Protein AF-0000000083308999 (afdb_homodimer)

Foldseek 3Di:
DVVVVVCVLQVDLVNLLCVLVVVLVVCLVCLLVDDLVVLVVQLLCLLPVLLVVLCCCVPPVVVVDCVPDDPLVSLVVCLSVQLSSLSSQLSSLVSNLSSVCSNPVPPCPDPLNVLSVLSNVLSCCSNPPLSVQLNVLSVQLVVDDDDVSVVVSVVSNVVSVVVNVVSSVSSSVSSVVVNVVCVVVVVVVD/DVVVVVCVCQVDLVNLLCVLVVVLVVCLVCLLVDDLVVLVVQLLCLLPVLLVVLCCCVPPVVVVDCVPDDPLVSLVVCLSVQLNSLSSQLSSLVSNLSSVCSNPVPPCPDPLNVLSVLSNVLSCCSNPPLSVQLNVLSVQLVVDDDDVSVVVSVVSNVVSVVVNVVSSVSSSVSSVVVNVVCVVVVVVVD

InterPro domains:
  IPR025423 TMEM205-like [PF13664] (47-141)
  IPR053009 Xanthocillin Biosynthesis-Associated Protein [PTHR23241] (43-178)

Structure (mmCIF, N/CA/C/O backbone):
data_AF-0000000083308999-model_v1
#
loop_
_entity.id
_entity.type
_entity.pdbx_description
1 polymer 'TMEM205-like domain-containing protein'
#
loop_
_atom_site.group_PDB
_atom_site.id
_atom_site.type_symbol
_atom_site.label_atom_id
_atom_site.label_alt_id
_atom_site.label_comp_id
_atom_site.label_asym_id
_atom_site.label_entity_id
_atom_site.label_seq_id
_atom_site.pdbx_PDB_ins_code
_atom_site.Cartn_x
_atom_site.Cartn_y
_atom_site.Cartn_z
_atom_site.occupancy
_atom_site.B_iso_or_equiv
_atom_site.auth_seq_id
_atom_site.auth_comp_id
_atom_site.auth_asym_id
_atom_site.auth_atom_id
_atom_site.pdbx_PDB_model_num
ATOM 1 N N . MET A 1 1 ? -11.938 3.797 29.844 1 25.94 1 MET A N 1
ATOM 2 C CA . MET A 1 1 ? -11.039 2.666 30.062 1 25.94 1 MET A CA 1
ATOM 3 C C . MET A 1 1 ? -10.523 2.113 28.734 1 25.94 1 MET A C 1
ATOM 5 O O . MET A 1 1 ? -9.398 1.616 28.672 1 25.94 1 MET A O 1
ATOM 9 N N . GLY A 1 2 ? -11.406 1.99 27.75 1 31.88 2 GLY A N 1
ATOM 10 C CA . GLY A 1 2 ? -11.086 1.495 26.422 1 31.88 2 GLY A CA 1
ATOM 11 C C . GLY A 1 2 ? -10.125 2.389 25.672 1 31.88 2 GLY A C 1
ATOM 12 O O . GLY A 1 2 ? -9.609 2.004 24.609 1 31.88 2 GLY A O 1
ATOM 13 N N . SER A 1 3 ? -10.078 3.658 26 1 39.03 3 SER A N 1
ATOM 14 C CA . SER A 1 3 ? -9.258 4.699 25.391 1 39.03 3 SER A CA 1
ATOM 15 C C . SER A 1 3 ? -7.777 4.48 25.656 1 39.03 3 SER A C 1
ATOM 17 O O . SER A 1 3 ? -6.934 4.754 24.812 1 39.03 3 SER A O 1
ATOM 19 N N . GLY A 1 4 ? -7.355 3.982 26.828 1 35.53 4 GLY A N 1
ATOM 20 C CA . GLY A 1 4 ? -5.988 3.811 27.297 1 35.53 4 GLY A CA 1
ATOM 21 C C . GLY A 1 4 ? -5.246 2.701 26.578 1 35.53 4 GLY A C 1
ATOM 22 O O . GLY A 1 4 ? -4.047 2.82 26.312 1 35.53 4 GLY A O 1
ATOM 23 N N . ILE A 1 5 ? -5.898 1.549 26.375 1 35.19 5 ILE A N 1
ATOM 24 C CA . ILE A 1 5 ? -5.191 0.416 25.797 1 35.19 5 ILE A CA 1
ATOM 25 C C . ILE A 1 5 ? -4.82 0.733 24.344 1 35.19 5 ILE A C 1
ATOM 27 O O . ILE A 1 5 ? -3.734 0.371 23.891 1 35.19 5 ILE A O 1
ATOM 31 N N .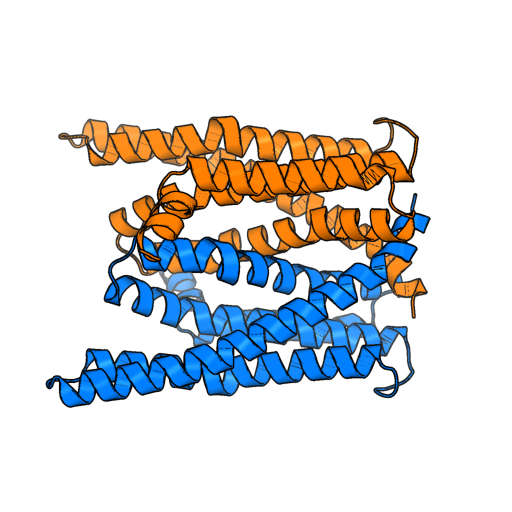 PHE A 1 6 ? -5.695 1.298 23.625 1 33.84 6 PHE A N 1
ATOM 32 C CA . PHE A 1 6 ? -5.379 1.674 22.25 1 33.84 6 PHE A CA 1
ATOM 33 C C . PHE A 1 6 ? -4.293 2.744 22.219 1 33.84 6 PHE A C 1
ATOM 35 O O . PHE A 1 6 ? -3.396 2.701 21.375 1 33.84 6 PHE A O 1
ATOM 42 N N . LYS A 1 7 ? -4.379 3.691 23.094 1 42.34 7 LYS A N 1
ATOM 43 C CA . LYS A 1 7 ? -3.297 4.664 23.219 1 42.34 7 LYS A CA 1
ATOM 44 C C . LYS A 1 7 ? -1.958 3.973 23.453 1 42.34 7 LYS A C 1
ATOM 46 O O . LYS A 1 7 ? -0.941 4.363 22.875 1 42.34 7 LYS A O 1
ATOM 51 N N . ALA A 1 8 ? -1.925 3.002 24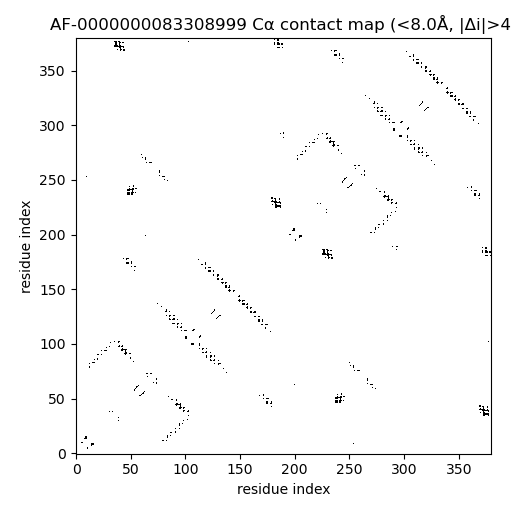.344 1 36.81 8 ALA A N 1
ATOM 52 C CA . ALA A 1 8 ? -0.724 2.248 24.703 1 36.81 8 ALA A CA 1
ATOM 53 C C . ALA A 1 8 ? -0.234 1.422 23.516 1 36.81 8 ALA A C 1
ATOM 55 O O . ALA A 1 8 ? 0.973 1.275 23.297 1 36.81 8 ALA A O 1
ATOM 56 N N . ILE A 1 9 ? -0.99 0.702 22.812 1 37.22 9 ILE A N 1
ATOM 57 C CA . ILE A 1 9 ? -0.62 -0.126 21.672 1 37.22 9 ILE A CA 1
ATOM 58 C C . ILE A 1 9 ? -0.161 0.763 20.516 1 37.22 9 ILE A C 1
ATOM 60 O O . ILE A 1 9 ? 0.792 0.429 19.812 1 37.22 9 ILE A O 1
ATOM 64 N N . PHE A 1 10 ? -0.833 1.835 20.219 1 41.22 10 PHE A N 1
ATOM 65 C CA . PHE A 1 10 ? -0.539 2.639 19.031 1 41.22 10 PHE A CA 1
ATOM 66 C C . PHE A 1 10 ? 0.345 3.826 19.391 1 41.22 10 PHE A C 1
ATOM 68 O O . PHE A 1 10 ? 0.794 4.562 18.516 1 41.22 10 PHE A O 1
ATOM 75 N N . ASP A 1 11 ? 0.281 4.332 20.5 1 44.31 11 ASP A N 1
ATOM 76 C CA . ASP A 1 11 ? 0.986 5.582 20.766 1 44.31 11 ASP A CA 1
ATOM 77 C C . ASP A 1 11 ? 2.49 5.422 20.562 1 44.31 11 ASP A C 1
ATOM 79 O O . ASP A 1 11 ? 3.162 6.355 20.125 1 44.31 11 ASP A O 1
ATOM 83 N N . ASP A 1 12 ? 3.377 4.422 21.25 1 46.16 12 ASP A N 1
ATOM 84 C CA . ASP A 1 12 ? 4.836 4.457 21.266 1 46.16 12 ASP A CA 1
ATOM 85 C C . ASP A 1 12 ? 5.41 3.52 20.203 1 46.16 12 ASP A C 1
ATOM 87 O O . ASP A 1 12 ? 4.875 2.434 19.969 1 46.16 12 ASP A O 1
ATOM 91 N N . GLY A 1 13 ? 6.141 4.078 19 1 51.97 13 GLY A N 1
ATOM 92 C CA . GLY A 1 13 ? 7.059 3.414 18.094 1 51.97 13 GLY A CA 1
ATOM 93 C C . GLY A 1 13 ? 7.375 1.988 18.5 1 51.97 13 GLY A C 1
ATOM 94 O O . GLY A 1 13 ? 7.523 1.111 17.641 1 51.97 13 GLY A O 1
ATOM 95 N N . TYR A 1 14 ? 7.246 1.788 19.75 1 47.56 14 TYR A N 1
ATOM 96 C CA . TYR A 1 14 ? 7.602 0.492 20.312 1 47.56 14 TYR A CA 1
ATOM 97 C C . TYR A 1 14 ? 6.453 -0.5 20.156 1 47.56 14 TYR A C 1
ATOM 99 O O . TYR A 1 14 ? 6.676 -1.682 19.891 1 47.56 14 TYR A O 1
ATOM 107 N N . THR A 1 15 ? 5.305 -0.02 20.234 1 53.94 15 THR A N 1
ATOM 108 C CA . THR A 1 15 ? 4.168 -0.928 20.156 1 53.94 15 THR A CA 1
ATOM 109 C C . THR A 1 15 ? 3.977 -1.432 18.734 1 53.94 15 THR A C 1
ATOM 111 O O . THR A 1 15 ? 3.662 -2.605 18.516 1 53.94 15 THR A O 1
ATOM 114 N N . ASP A 1 16 ? 4.215 -0.54 17.906 1 69.44 16 ASP A N 1
ATOM 115 C CA . ASP A 1 16 ? 4.109 -0.984 16.516 1 69.44 16 ASP A CA 1
ATOM 116 C C . ASP A 1 16 ? 5.176 -2.027 16.188 1 69.44 16 ASP A C 1
ATOM 118 O O . ASP A 1 16 ? 4.891 -3.025 15.531 1 69.44 16 ASP A O 1
ATOM 122 N N . LYS A 1 17 ? 6.289 -1.771 16.812 1 70.81 17 LYS A N 1
ATOM 123 C CA . LYS A 1 17 ? 7.375 -2.717 16.578 1 70.81 17 LYS A CA 1
ATOM 124 C C . LYS A 1 17 ? 7.062 -4.082 17.188 1 70.81 17 LYS A C 1
ATOM 126 O O . LYS A 1 17 ? 7.312 -5.117 16.562 1 70.81 17 LYS A O 1
ATOM 131 N N . ILE A 1 18 ? 6.492 -4.016 18.234 1 64 18 ILE A N 1
ATOM 132 C CA . ILE A 1 18 ? 6.172 -5.258 18.922 1 64 18 ILE A CA 1
ATOM 133 C C . ILE A 1 18 ? 5.078 -6.008 18.172 1 64 18 ILE A C 1
ATOM 135 O O . ILE A 1 18 ? 5.16 -7.223 17.984 1 64 18 ILE A O 1
ATOM 139 N N . LEU A 1 19 ? 4.16 -5.266 17.703 1 75 19 LEU A N 1
ATOM 140 C CA . LEU A 1 19 ? 3.043 -5.902 17.016 1 75 19 LEU A CA 1
ATOM 141 C C . LEU A 1 19 ? 3.498 -6.539 15.711 1 75 19 LEU A C 1
ATOM 143 O O . LEU A 1 19 ? 3.244 -7.719 15.469 1 75 19 LEU A O 1
ATOM 147 N N . VAL A 1 20 ? 4.199 -5.766 14.914 1 80 20 VAL A N 1
ATOM 148 C CA . VAL A 1 20 ? 4.66 -6.289 13.633 1 80 20 VAL A CA 1
ATOM 149 C C . VAL A 1 20 ? 5.68 -7.398 13.867 1 80 20 VAL A C 1
ATOM 151 O O . VAL A 1 20 ? 5.668 -8.414 13.172 1 80 20 VAL A O 1
ATOM 154 N N . GLY A 1 21 ? 6.52 -7.184 14.852 1 82.12 21 GLY A N 1
ATOM 155 C CA . GLY A 1 21 ? 7.477 -8.219 15.211 1 82.12 21 GLY A CA 1
ATOM 156 C C . GLY A 1 21 ? 6.82 -9.492 15.695 1 82.12 21 GLY A C 1
ATOM 157 O O . GLY A 1 21 ? 7.223 -10.594 15.312 1 82.12 21 GLY A O 1
ATOM 158 N N . SER A 1 22 ? 5.816 -9.312 16.5 1 82.69 22 SER A N 1
ATOM 159 C CA . SER A 1 22 ? 5.109 -10.477 17.031 1 82.69 22 SER A CA 1
ATOM 160 C C . SER A 1 22 ? 4.371 -11.227 15.93 1 82.69 22 SER A C 1
ATOM 162 O O . SER A 1 22 ? 4.426 -12.453 15.867 1 82.69 22 SER A O 1
ATOM 164 N N . ILE A 1 23 ? 3.744 -10.523 15.078 1 86.12 23 ILE A N 1
ATOM 165 C CA . ILE A 1 23 ? 3.027 -11.148 13.977 1 86.12 23 ILE A CA 1
ATOM 166 C C . ILE A 1 23 ? 4.012 -11.891 13.07 1 86.12 23 ILE A C 1
ATOM 168 O O . ILE A 1 23 ? 3.775 -13.039 12.688 1 86.12 23 ILE A O 1
ATOM 172 N N . THR A 1 24 ? 5.082 -11.227 12.828 1 91.94 24 THR A N 1
ATOM 173 C CA . THR A 1 24 ? 6.117 -11.836 12 1 91.94 24 THR A CA 1
ATOM 174 C C . THR A 1 24 ? 6.652 -13.102 12.656 1 91.94 24 THR A C 1
ATOM 176 O O . THR A 1 24 ? 6.816 -14.133 11.992 1 91.94 24 THR A O 1
ATOM 179 N N . GLY A 1 25 ? 6.898 -13.008 13.984 1 93.44 25 GLY A N 1
ATOM 180 C CA . GLY A 1 25 ? 7.379 -14.164 14.727 1 93.44 25 GLY A CA 1
ATOM 181 C C . GLY A 1 25 ? 6.414 -15.336 14.688 1 93.44 25 GLY A C 1
ATOM 182 O O . GLY A 1 25 ? 6.824 -16.484 14.492 1 93.44 25 GLY A O 1
ATOM 183 N N . VAL A 1 26 ? 5.152 -15.117 14.844 1 92.38 26 VAL A N 1
ATOM 184 C CA . VAL A 1 26 ? 4.137 -16.172 14.812 1 92.38 26 VAL A CA 1
ATOM 185 C C . VAL A 1 26 ? 4.086 -16.797 13.422 1 92.38 26 VAL A C 1
ATOM 187 O O . VAL A 1 26 ? 4.027 -18.016 13.289 1 92.38 26 VAL A O 1
ATOM 190 N N . ILE A 1 27 ? 4.121 -15.953 12.391 1 93.62 27 ILE A N 1
ATOM 191 C CA . ILE A 1 27 ? 4.078 -16.453 11.016 1 93.62 27 ILE A CA 1
ATOM 192 C C . ILE A 1 27 ? 5.281 -17.359 10.758 1 93.62 27 ILE A C 1
ATOM 194 O O . ILE A 1 27 ? 5.133 -18.469 10.242 1 93.62 27 ILE A O 1
ATOM 198 N N . LEU A 1 28 ? 6.422 -16.938 11.219 1 95.5 28 LEU A N 1
ATOM 199 C CA . LEU A 1 28 ? 7.637 -17.703 10.969 1 95.5 28 LEU A CA 1
ATOM 200 C C . LEU A 1 28 ? 7.637 -19 11.773 1 95.5 28 LEU A C 1
ATOM 202 O O . LEU A 1 28 ? 8.148 -20.016 11.312 1 95.5 28 LEU A O 1
ATOM 206 N N . ALA A 1 29 ? 7.031 -18.922 12.93 1 94.94 29 ALA A N 1
ATOM 207 C CA . ALA A 1 29 ? 6.969 -20.109 13.789 1 94.94 29 ALA A CA 1
ATOM 208 C C . ALA A 1 29 ? 6.031 -21.156 13.211 1 94.94 29 ALA A C 1
ATOM 210 O O . ALA A 1 29 ? 6.277 -22.359 13.352 1 94.94 29 ALA A O 1
ATOM 211 N N . VAL A 1 30 ? 4.965 -20.766 12.57 1 96.38 30 VAL A N 1
ATOM 212 C CA . VAL A 1 30 ? 3.943 -21.688 12.086 1 96.38 30 VAL A CA 1
ATOM 213 C C . VAL A 1 30 ? 4.277 -22.125 10.656 1 96.38 30 VAL A C 1
ATOM 215 O O . VAL A 1 30 ? 3.824 -23.188 10.203 1 96.38 30 VAL A O 1
ATOM 218 N N . LEU A 1 31 ? 5.066 -21.406 10 1 96.75 31 LEU A N 1
ATOM 219 C CA . LEU A 1 31 ? 5.344 -21.562 8.578 1 96.75 31 LEU A CA 1
ATOM 220 C C . LEU A 1 31 ? 5.82 -22.984 8.273 1 96.75 31 LEU A C 1
ATOM 222 O O . LEU A 1 31 ? 5.328 -23.609 7.344 1 96.75 31 LEU A O 1
ATOM 226 N N . PRO A 1 32 ? 6.75 -23.625 9.102 1 95.81 32 PRO A N 1
ATOM 227 C CA . PRO A 1 32 ? 7.238 -24.969 8.797 1 95.81 32 PRO A CA 1
ATOM 228 C C . PRO A 1 32 ? 6.164 -26.047 8.977 1 95.81 32 PRO A C 1
ATOM 230 O O . PRO A 1 32 ? 6.328 -27.172 8.508 1 95.81 32 PRO A O 1
ATOM 233 N N . LYS A 1 33 ? 5.055 -25.703 9.547 1 97.5 33 LYS A N 1
ATOM 234 C CA . LYS A 1 33 ? 4 -26.672 9.828 1 97.5 33 LYS A CA 1
ATOM 235 C C . LYS A 1 33 ? 2.895 -26.609 8.781 1 97.5 33 LYS A C 1
ATOM 237 O O . LYS A 1 33 ? 1.973 -27.422 8.781 1 97.5 33 LYS A O 1
ATOM 242 N N . LEU A 1 34 ? 3.033 -25.688 7.875 1 97.5 34 LEU A N 1
ATOM 243 C CA . LEU A 1 34 ? 2.002 -25.469 6.867 1 97.5 34 LEU A CA 1
ATOM 244 C C . LEU A 1 34 ? 2.236 -26.375 5.656 1 97.5 34 LEU A C 1
ATOM 246 O O . LEU A 1 34 ? 3.363 -26.812 5.418 1 97.5 34 LEU A O 1
ATOM 250 N N . SER A 1 35 ? 1.094 -26.672 4.98 1 97.31 35 SER A N 1
ATOM 251 C CA . SER A 1 35 ? 1.206 -27.375 3.705 1 97.31 35 SER A CA 1
ATOM 252 C C . SER A 1 35 ? 1.931 -26.516 2.666 1 97.31 35 SER A C 1
ATOM 254 O O . SER A 1 35 ? 1.967 -25.297 2.775 1 97.31 35 SER A O 1
ATOM 256 N N . PRO A 1 36 ? 2.471 -27.125 1.62 1 96.5 36 PRO A N 1
ATOM 257 C CA . PRO A 1 36 ? 3.207 -26.375 0.601 1 96.5 36 PRO A CA 1
ATOM 258 C C . PRO A 1 36 ? 2.363 -25.297 -0.055 1 96.5 36 PRO A C 1
ATOM 260 O O . PRO A 1 36 ? 2.83 -24.156 -0.22 1 96.5 36 PRO A O 1
ATOM 263 N N . PRO A 1 37 ? 1.079 -25.562 -0.352 1 96.19 37 PRO A N 1
ATOM 264 C CA . PRO A 1 37 ? 0.281 -24.469 -0.91 1 96.19 37 PRO A CA 1
ATOM 265 C C . PRO A 1 37 ? 0.114 -23.297 0.064 1 96.19 37 PRO A C 1
ATOM 267 O O . PRO A 1 37 ? 0.126 -22.141 -0.35 1 96.19 37 PRO A O 1
ATOM 270 N N . ALA A 1 38 ? -0.023 -23.641 1.304 1 97.75 38 ALA A N 1
ATOM 271 C CA . ALA A 1 38 ? -0.155 -22.578 2.307 1 97.75 38 ALA A CA 1
ATOM 272 C C . ALA A 1 38 ? 1.14 -21.781 2.438 1 97.75 38 ALA A C 1
ATOM 274 O O . ALA A 1 38 ? 1.109 -20.562 2.6 1 97.75 38 ALA A O 1
ATOM 275 N N . VAL A 1 39 ? 2.301 -22.438 2.418 1 98 39 VAL A N 1
ATOM 276 C CA . VAL A 1 39 ? 3.586 -21.75 2.434 1 98 39 VAL A CA 1
ATOM 277 C C . VAL A 1 39 ? 3.711 -20.844 1.203 1 98 39 VAL A C 1
ATOM 279 O O . VAL A 1 39 ? 4.199 -19.719 1.293 1 98 39 VAL A O 1
ATOM 282 N N . GLY A 1 40 ? 3.221 -21.422 0.073 1 96.75 40 GLY A N 1
ATOM 283 C CA . GLY A 1 40 ? 3.217 -20.625 -1.149 1 96.75 40 GLY A CA 1
ATOM 284 C C . GLY A 1 40 ? 2.381 -19.375 -1.045 1 96.75 40 GLY A C 1
ATOM 285 O O . GLY A 1 40 ? 2.762 -18.312 -1.569 1 96.75 40 GLY A O 1
ATOM 286 N N . ALA A 1 41 ? 1.258 -19.516 -0.369 1 97.25 41 ALA A N 1
ATOM 287 C CA . ALA A 1 41 ? 0.41 -18.344 -0.152 1 97.25 41 ALA A CA 1
ATOM 288 C C . ALA A 1 41 ? 1.114 -17.312 0.722 1 97.25 41 ALA A C 1
ATOM 290 O O . ALA A 1 41 ? 1.07 -16.109 0.435 1 97.25 41 ALA A O 1
ATOM 291 N N . VAL A 1 42 ? 1.748 -17.766 1.75 1 98.19 42 VAL A N 1
ATOM 292 C CA . VAL A 1 42 ? 2.451 -16.875 2.66 1 98.19 42 VAL A CA 1
ATOM 293 C C . VAL A 1 42 ? 3.588 -16.172 1.92 1 98.19 42 VAL A C 1
ATOM 295 O O . VAL A 1 42 ? 3.822 -14.977 2.119 1 98.19 42 VAL A O 1
ATOM 298 N N . TYR A 1 43 ? 4.312 -16.875 1.059 1 97.5 43 TYR A N 1
ATOM 299 C CA . TYR A 1 43 ? 5.336 -16.297 0.194 1 97.5 43 TYR A CA 1
ATOM 300 C C . TYR A 1 43 ? 4.754 -15.164 -0.649 1 97.5 43 TYR A C 1
ATOM 302 O O . TYR A 1 43 ? 5.324 -14.07 -0.711 1 97.5 43 TYR A O 1
ATOM 310 N N . ALA A 1 44 ? 3.607 -15.43 -1.239 1 97.44 44 ALA A N 1
ATOM 311 C CA . ALA A 1 44 ? 2.971 -14.445 -2.109 1 97.44 44 ALA A CA 1
ATOM 312 C C . ALA A 1 44 ? 2.572 -13.195 -1.323 1 97.44 44 ALA A C 1
ATOM 314 O O . ALA A 1 44 ? 2.748 -12.07 -1.8 1 97.44 44 ALA A O 1
ATOM 315 N N . PHE A 1 45 ? 2.07 -13.391 -0.133 1 98.38 45 PHE A N 1
ATOM 316 C CA . PHE A 1 45 ? 1.69 -12.258 0.699 1 98.38 45 PHE A CA 1
ATOM 317 C C . PHE A 1 45 ? 2.918 -11.453 1.114 1 98.38 45 PHE A C 1
ATOM 319 O O . PHE A 1 45 ? 2.861 -10.227 1.2 1 98.38 45 PHE A O 1
ATOM 326 N N . GLY A 1 46 ? 3.992 -12.148 1.428 1 98.44 46 GLY A N 1
ATOM 327 C CA . GLY A 1 46 ? 5.23 -11.492 1.819 1 98.44 46 GLY A CA 1
ATOM 328 C C . GLY A 1 46 ? 5.773 -10.562 0.751 1 98.44 46 GLY A C 1
ATOM 329 O O . GLY A 1 46 ? 6.453 -9.586 1.062 1 98.44 46 GLY A O 1
ATOM 330 N N . ILE A 1 47 ? 5.438 -10.82 -0.488 1 98.31 47 ILE A N 1
ATOM 331 C CA . ILE A 1 47 ? 5.883 -10.016 -1.618 1 98.31 47 ILE A CA 1
ATOM 332 C C . ILE A 1 47 ? 4.832 -8.953 -1.934 1 98.31 47 ILE A C 1
ATOM 334 O O . ILE A 1 47 ? 5.168 -7.781 -2.133 1 98.31 47 ILE A O 1
ATOM 338 N N . ALA A 1 48 ? 3.592 -9.297 -1.905 1 98.62 48 ALA A N 1
ATOM 339 C CA . ALA A 1 48 ? 2.498 -8.477 -2.416 1 98.62 48 ALA A CA 1
ATOM 340 C C . ALA A 1 48 ? 2.213 -7.297 -1.487 1 98.62 48 ALA A C 1
ATOM 342 O O . ALA A 1 48 ? 1.987 -6.176 -1.946 1 98.62 48 ALA A O 1
ATOM 343 N N . ILE A 1 49 ? 2.219 -7.523 -0.19 1 98.62 49 ILE A N 1
ATOM 344 C CA . ILE A 1 49 ? 1.834 -6.477 0.751 1 98.62 49 ILE A CA 1
ATOM 345 C C . ILE A 1 49 ? 2.869 -5.355 0.727 1 98.62 49 ILE A C 1
ATOM 347 O O . ILE A 1 49 ? 2.531 -4.195 0.487 1 98.62 49 ILE A O 1
ATOM 351 N N . PRO A 1 50 ? 4.176 -5.68 0.857 1 98.81 50 PRO A N 1
ATOM 352 C CA . PRO A 1 50 ? 5.141 -4.578 0.748 1 98.81 50 PRO A CA 1
ATOM 353 C C . PRO A 1 50 ? 5.113 -3.906 -0.623 1 98.81 50 PRO A C 1
ATOM 355 O O . PRO A 1 50 ? 5.293 -2.691 -0.722 1 98.81 50 PRO A O 1
ATOM 358 N N . LEU A 1 51 ? 4.934 -4.652 -1.646 1 98.81 51 LEU A N 1
ATOM 359 C CA . LEU A 1 51 ? 4.918 -4.098 -2.994 1 98.81 51 LEU A CA 1
ATOM 360 C C . LEU A 1 51 ? 3.824 -3.043 -3.137 1 98.81 51 LEU A C 1
ATOM 362 O O . LEU A 1 51 ? 4.078 -1.941 -3.629 1 98.81 51 LEU A O 1
ATOM 366 N N . GLY A 1 52 ? 2.611 -3.35 -2.748 1 98.75 52 GLY A N 1
ATOM 367 C CA . GLY A 1 52 ? 1.51 -2.404 -2.826 1 98.75 52 GLY A CA 1
ATOM 368 C C . GLY A 1 52 ? 1.7 -1.191 -1.934 1 98.75 52 GLY A C 1
ATOM 369 O O . GLY A 1 52 ? 1.365 -0.07 -2.322 1 98.75 52 GLY A O 1
ATOM 370 N N . MET A 1 53 ? 2.186 -1.505 -0.774 1 98.56 53 MET A N 1
ATOM 371 C CA . MET A 1 53 ? 2.506 -0.424 0.153 1 98.56 53 MET A CA 1
ATOM 372 C C . MET A 1 53 ? 3.539 0.521 -0.449 1 98.56 53 MET A C 1
ATOM 374 O O . MET A 1 53 ? 3.377 1.741 -0.398 1 98.56 53 MET A O 1
ATOM 378 N N . GLN A 1 54 ? 4.586 -0.026 -1.021 1 98.69 54 GLN A N 1
ATOM 379 C CA . GLN A 1 54 ? 5.637 0.774 -1.64 1 98.69 54 GLN A CA 1
ATOM 380 C C . GLN A 1 54 ? 5.094 1.596 -2.805 1 98.69 54 GLN A C 1
ATOM 382 O O . GLN A 1 54 ? 5.426 2.771 -2.953 1 98.69 54 GLN A O 1
ATOM 387 N N . ALA A 1 55 ? 4.266 0.985 -3.594 1 98.12 55 ALA A N 1
ATOM 388 C CA . ALA A 1 55 ? 3.676 1.69 -4.727 1 98.12 55 ALA A CA 1
ATOM 389 C C . ALA A 1 55 ? 2.836 2.875 -4.258 1 98.12 55 ALA A C 1
ATOM 391 O O . ALA A 1 55 ? 2.969 3.984 -4.785 1 98.12 55 ALA A O 1
ATOM 392 N N . TRP A 1 56 ? 2.084 2.662 -3.266 1 98.12 56 TRP A N 1
ATOM 393 C CA . TRP A 1 56 ? 1.201 3.705 -2.752 1 98.12 56 TRP A CA 1
ATOM 394 C C . TRP A 1 56 ? 2.004 4.836 -2.119 1 98.12 56 TRP A C 1
ATOM 396 O O . TRP A 1 56 ? 1.798 6.008 -2.441 1 98.12 56 TRP A O 1
ATOM 406 N N . VAL A 1 57 ? 2.906 4.527 -1.282 1 98.25 57 VAL A N 1
ATOM 407 C CA . VAL A 1 57 ? 3.623 5.527 -0.497 1 98.25 57 VAL A CA 1
ATOM 408 C C . VAL A 1 57 ? 4.562 6.32 -1.402 1 98.25 57 VAL A C 1
ATOM 410 O O . VAL A 1 57 ? 4.652 7.547 -1.291 1 98.25 57 VAL A O 1
ATOM 413 N N . SER A 1 58 ? 5.25 5.668 -2.314 1 97.44 58 SER A N 1
ATOM 414 C CA . SER A 1 58 ? 6.301 6.305 -3.098 1 97.44 58 SER A CA 1
ATOM 415 C C . SER A 1 58 ? 5.723 7.086 -4.27 1 97.44 58 SER A C 1
ATOM 417 O O . SER A 1 58 ? 6.262 8.125 -4.664 1 97.44 58 SER A O 1
ATOM 419 N N . PHE A 1 59 ? 4.598 6.598 -4.766 1 96.19 59 PHE A N 1
ATOM 420 C CA . PHE A 1 59 ? 4.18 7.195 -6.027 1 96.19 59 PHE A CA 1
ATOM 421 C C . PHE A 1 59 ? 2.869 7.957 -5.859 1 96.19 59 PHE A C 1
ATOM 423 O O . PHE A 1 59 ? 2.463 8.711 -6.75 1 96.19 59 PHE A O 1
ATOM 430 N N . VAL A 1 60 ? 2.184 7.816 -4.742 1 95.69 60 VAL A N 1
ATOM 431 C CA . VAL A 1 60 ? 0.882 8.461 -4.617 1 95.69 60 VAL A CA 1
ATOM 432 C C . VAL A 1 60 ? 0.826 9.273 -3.324 1 95.69 60 VAL A C 1
ATOM 434 O O . VAL A 1 60 ? 0.811 10.5 -3.354 1 95.69 60 VAL A O 1
ATOM 437 N N . ALA A 1 61 ? 0.921 8.594 -2.199 1 97.19 61 ALA A N 1
ATOM 438 C CA . ALA A 1 61 ? 0.712 9.258 -0.915 1 97.19 61 ALA A CA 1
ATOM 439 C C . ALA A 1 61 ? 1.823 10.258 -0.627 1 97.19 61 ALA A C 1
ATOM 441 O O . ALA A 1 61 ? 1.556 11.391 -0.214 1 97.19 61 ALA A O 1
ATOM 442 N N . GLY A 1 62 ? 3.064 9.836 -0.836 1 95.81 62 GLY A N 1
ATOM 443 C CA . GLY A 1 62 ? 4.191 10.719 -0.592 1 95.81 62 GLY A CA 1
ATOM 444 C C . GLY A 1 62 ? 4.113 12.016 -1.375 1 95.81 62 GLY A C 1
ATOM 445 O O . GLY A 1 62 ? 4.098 13.102 -0.789 1 95.81 62 GLY A O 1
ATOM 446 N N . PRO A 1 63 ? 4.051 11.945 -2.697 1 96.06 63 PRO A N 1
ATOM 447 C CA . PRO A 1 63 ? 3.955 13.148 -3.52 1 96.06 63 PRO A CA 1
ATOM 448 C C . PRO A 1 63 ? 2.713 13.984 -3.205 1 96.06 63 PRO A C 1
ATOM 450 O O . PRO A 1 63 ? 2.768 15.211 -3.232 1 96.06 63 PRO A O 1
ATOM 453 N N . THR A 1 64 ? 1.578 13.367 -2.887 1 95.69 64 THR A N 1
ATOM 454 C CA . THR A 1 64 ? 0.363 14.094 -2.545 1 95.69 64 THR A CA 1
ATOM 455 C C . THR A 1 64 ? 0.541 14.859 -1.236 1 95.69 64 THR A C 1
ATOM 457 O O . THR A 1 64 ? 0.196 16.047 -1.149 1 95.69 64 THR A O 1
ATOM 460 N N . MET A 1 65 ? 1.136 14.289 -0.266 1 96.94 65 MET A N 1
ATOM 461 C CA . MET A 1 65 ? 1.242 14.883 1.062 1 96.94 65 MET A CA 1
ATOM 462 C C . MET A 1 65 ? 2.277 16 1.073 1 96.94 65 MET A C 1
ATOM 464 O O . MET A 1 65 ? 2.078 17.031 1.721 1 96.94 65 MET A O 1
ATOM 468 N N . ILE A 1 66 ? 3.402 15.828 0.417 1 95.94 66 ILE A N 1
ATOM 469 C CA . ILE A 1 66 ? 4.426 16.859 0.436 1 95.94 66 ILE A CA 1
ATOM 470 C C . ILE A 1 66 ? 3.908 18.109 -0.274 1 95.94 66 ILE A C 1
ATOM 472 O O . ILE A 1 66 ? 4.316 19.234 0.047 1 95.94 66 ILE A O 1
ATOM 476 N N . ARG A 1 67 ? 2.955 17.969 -1.193 1 95.38 67 ARG A N 1
ATOM 477 C CA . ARG A 1 67 ? 2.408 19.094 -1.953 1 95.38 67 ARG A CA 1
ATOM 478 C C . ARG A 1 67 ? 1.322 19.812 -1.161 1 95.38 67 ARG A C 1
ATOM 480 O O . ARG A 1 67 ? 1.075 21 -1.377 1 95.38 67 ARG A O 1
ATOM 487 N N . HIS A 1 68 ? 0.696 19.125 -0.261 1 95.62 68 HIS A N 1
ATOM 488 C CA . HIS A 1 68 ? -0.527 19.703 0.279 1 95.62 68 HIS A CA 1
ATOM 489 C C . HIS A 1 68 ? -0.415 19.922 1.783 1 95.62 68 HIS A C 1
ATOM 491 O O . HIS A 1 68 ? -1.29 20.547 2.393 1 95.62 68 HIS A O 1
ATOM 497 N N . LEU A 1 69 ? 0.625 19.422 2.361 1 95.81 69 LEU A N 1
ATOM 498 C CA . LEU A 1 69 ? 0.873 19.688 3.775 1 95.81 69 LEU A CA 1
ATOM 499 C C . LEU A 1 69 ? 1.971 20.734 3.955 1 95.81 69 LEU A C 1
ATOM 501 O O . LEU A 1 69 ? 2.863 20.844 3.113 1 95.81 69 LEU A O 1
ATOM 505 N N . GLU A 1 70 ? 1.85 21.438 5.062 1 96.69 70 GLU A N 1
ATOM 506 C CA . GLU A 1 70 ? 3.004 22.234 5.473 1 96.69 70 GLU A CA 1
ATOM 507 C C . GLU A 1 70 ? 4.227 21.344 5.699 1 96.69 70 GLU A C 1
ATOM 509 O O . GLU A 1 70 ? 4.109 20.234 6.219 1 96.69 70 GLU A O 1
ATOM 514 N N . ARG A 1 71 ? 5.352 21.875 5.387 1 94.81 71 ARG A N 1
ATOM 515 C CA . ARG A 1 71 ? 6.59 21.094 5.395 1 94.81 71 ARG A CA 1
ATOM 516 C C . ARG A 1 71 ? 6.82 20.453 6.762 1 94.81 71 ARG A C 1
ATOM 518 O O . ARG A 1 71 ? 7.219 19.297 6.848 1 94.81 71 ARG A O 1
ATOM 525 N N . GLN A 1 72 ? 6.625 21.188 7.77 1 94.44 72 GLN A N 1
ATOM 526 C CA . GLN A 1 72 ? 6.859 20.656 9.102 1 94.44 72 GLN A CA 1
ATOM 527 C C . GLN A 1 72 ? 5.859 19.547 9.445 1 94.44 72 GLN A C 1
ATOM 529 O O . GLN A 1 72 ? 6.227 18.531 10.031 1 94.44 72 GLN A O 1
ATOM 534 N N . THR A 1 73 ? 4.562 19.781 9.117 1 96.38 73 THR A N 1
ATOM 535 C CA . THR A 1 73 ? 3.527 18.781 9.336 1 96.38 73 THR A CA 1
ATOM 536 C C . THR A 1 73 ? 3.828 17.516 8.547 1 96.38 73 THR A C 1
ATOM 538 O O . THR A 1 73 ? 3.705 16.406 9.078 1 96.38 73 THR A O 1
ATOM 541 N N . PHE A 1 74 ? 4.242 17.75 7.301 1 97.56 74 PHE A N 1
ATOM 542 C CA . PHE A 1 74 ? 4.609 16.625 6.445 1 97.56 74 PHE A CA 1
ATOM 543 C C . PHE A 1 74 ? 5.746 15.82 7.062 1 97.56 74 PHE A C 1
ATOM 545 O O . PHE A 1 74 ? 5.652 14.594 7.18 1 97.56 74 PHE A O 1
ATOM 552 N N . SER A 1 75 ? 6.82 16.5 7.438 1 96 75 SER A N 1
ATOM 553 C CA . SER A 1 75 ? 7.98 15.789 7.977 1 96 75 SER A CA 1
ATOM 554 C C . SER A 1 75 ? 7.637 15.086 9.289 1 96 75 SER A C 1
ATOM 556 O O . SER A 1 75 ? 8.125 13.984 9.555 1 96 75 SER A O 1
ATOM 558 N N . ASP A 1 76 ? 6.781 15.688 10.055 1 95.5 76 ASP A N 1
ATOM 559 C CA . ASP A 1 76 ? 6.395 15.094 11.336 1 95.5 76 ASP A CA 1
ATOM 560 C C . ASP A 1 76 ? 5.621 13.789 11.125 1 95.5 76 ASP A C 1
ATOM 562 O O . ASP A 1 76 ? 5.895 12.789 11.789 1 95.5 76 ASP A O 1
ATOM 566 N N . ILE A 1 77 ? 4.664 13.828 10.234 1 96.94 77 ILE A N 1
ATOM 567 C CA . ILE A 1 77 ? 3.855 12.633 10.023 1 96.94 77 ILE A CA 1
ATOM 568 C C . ILE A 1 77 ? 4.699 11.555 9.344 1 96.94 77 ILE A C 1
ATOM 570 O O . ILE A 1 77 ? 4.547 10.367 9.633 1 96.94 77 ILE A O 1
ATOM 574 N N . GLN A 1 78 ? 5.613 11.945 8.406 1 96.06 78 GLN A N 1
ATOM 575 C CA . GLN A 1 78 ? 6.484 10.969 7.762 1 96.06 78 GLN A CA 1
ATOM 576 C C . GLN A 1 78 ? 7.406 10.305 8.781 1 96.06 78 GLN A C 1
ATOM 578 O O . GLN A 1 78 ? 7.73 9.125 8.648 1 96.06 78 GLN A O 1
ATOM 583 N N . SER A 1 79 ? 7.887 11.062 9.805 1 95.94 79 SER A N 1
ATOM 584 C CA . SER A 1 79 ? 8.766 10.516 10.836 1 95.94 79 SER A CA 1
ATOM 585 C C . SER A 1 79 ? 8.062 9.43 11.641 1 95.94 79 SER A C 1
ATOM 587 O O . SER A 1 79 ? 8.711 8.578 12.25 1 95.94 79 SER A O 1
ATOM 589 N N . ARG A 1 80 ? 6.734 9.414 11.633 1 94.75 80 ARG A N 1
ATOM 590 C CA . ARG A 1 80 ? 5.965 8.383 12.305 1 94.75 80 ARG A CA 1
ATOM 591 C C . ARG A 1 80 ? 5.688 7.207 11.375 1 94.75 80 ARG A C 1
ATOM 593 O O . ARG A 1 80 ? 5.578 6.062 11.82 1 94.75 80 ARG A O 1
ATOM 600 N N . LEU A 1 81 ? 5.562 7.445 10.109 1 96.56 81 LEU A N 1
ATOM 601 C CA . LEU A 1 81 ? 5.156 6.434 9.141 1 96.56 81 LEU A CA 1
ATOM 602 C C . LEU A 1 81 ? 6.363 5.633 8.656 1 96.56 81 LEU A C 1
ATOM 604 O O . LEU A 1 81 ? 6.25 4.434 8.391 1 96.56 81 LEU A O 1
ATOM 608 N N . PHE A 1 82 ? 7.586 6.27 8.617 1 95.88 82 PHE A N 1
ATOM 609 C CA . PHE A 1 82 ? 8.766 5.652 8.023 1 95.88 82 PHE A CA 1
ATOM 610 C C . PHE A 1 82 ? 9.133 4.371 8.766 1 95.88 82 PHE A C 1
ATOM 612 O O . PHE A 1 82 ? 9.344 3.326 8.148 1 95.88 82 PHE A O 1
ATOM 619 N N . PRO A 1 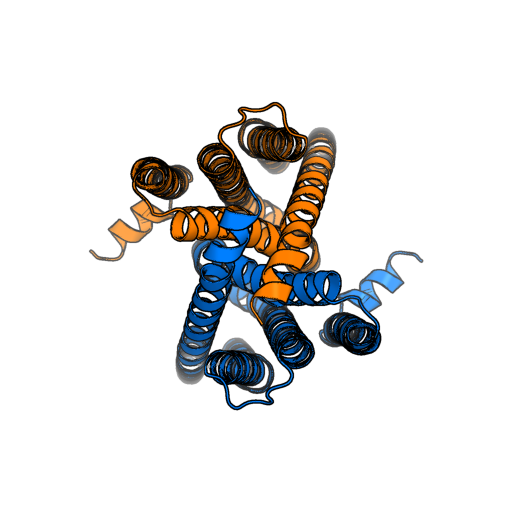83 ? 9.203 4.414 10.094 1 94.81 83 PRO A N 1
ATOM 620 C CA . PRO A 1 83 ? 9.57 3.188 10.805 1 94.81 83 PRO A CA 1
ATOM 621 C C . PRO A 1 83 ? 8.578 2.047 10.555 1 94.81 83 PRO A C 1
ATOM 623 O O . PRO A 1 83 ? 8.984 0.891 10.422 1 94.81 83 PRO A O 1
ATOM 626 N N . LYS A 1 84 ? 7.32 2.314 10.492 1 96.12 84 LYS A N 1
ATOM 627 C CA . LYS A 1 84 ? 6.297 1.298 10.25 1 96.12 84 LYS A CA 1
ATOM 628 C C . LYS A 1 84 ? 6.406 0.735 8.836 1 96.12 84 LYS A C 1
ATOM 630 O O . LYS A 1 84 ? 6.266 -0.472 8.625 1 96.12 84 LYS A O 1
ATOM 635 N N . PHE A 1 85 ? 6.629 1.632 7.938 1 97.25 85 PHE A N 1
ATOM 636 C CA . PHE A 1 85 ? 6.855 1.257 6.547 1 97.25 85 PHE A CA 1
ATOM 637 C C . PHE A 1 85 ? 8.031 0.292 6.434 1 97.25 85 PHE A C 1
ATOM 639 O O . PHE A 1 85 ? 7.934 -0.734 5.758 1 97.25 85 PHE A O 1
ATOM 646 N N . GLY A 1 86 ? 9.133 0.675 7.09 1 97.12 86 GLY A N 1
ATOM 647 C CA . GLY A 1 86 ? 10.32 -0.172 7.066 1 97.12 86 GLY A CA 1
ATOM 648 C C . GLY A 1 86 ? 10.086 -1.528 7.707 1 97.12 86 GLY A C 1
ATOM 649 O O . GLY A 1 86 ? 10.57 -2.547 7.207 1 97.12 86 GLY A O 1
ATOM 650 N N . LEU A 1 87 ? 9.391 -1.539 8.781 1 96.19 87 LEU A N 1
ATOM 651 C CA . LEU A 1 87 ? 9.141 -2.785 9.5 1 96.19 87 LEU A CA 1
ATOM 652 C C . LEU A 1 87 ? 8.328 -3.75 8.641 1 96.19 87 LEU A C 1
ATOM 654 O O . LEU A 1 87 ? 8.602 -4.953 8.625 1 96.19 87 LEU A O 1
ATOM 658 N N . ILE A 1 88 ? 7.312 -3.236 7.98 1 97.5 88 ILE A N 1
ATOM 659 C CA . ILE A 1 88 ? 6.48 -4.086 7.137 1 97.5 88 ILE A CA 1
ATOM 660 C C . ILE A 1 88 ? 7.297 -4.602 5.953 1 97.5 88 ILE A C 1
ATOM 662 O O . ILE A 1 88 ? 7.188 -5.77 5.574 1 97.5 88 ILE A O 1
ATOM 666 N N . GLY A 1 89 ? 8.125 -3.719 5.367 1 98.12 89 GLY A N 1
ATOM 667 C CA . GLY A 1 89 ? 9.023 -4.168 4.316 1 98.12 89 GLY A CA 1
ATOM 668 C C . GLY A 1 89 ? 9.984 -5.25 4.773 1 98.12 89 GLY A C 1
ATOM 669 O O . GLY A 1 89 ? 10.18 -6.246 4.074 1 98.12 89 GLY A O 1
ATOM 670 N N . THR A 1 90 ? 10.578 -5.023 5.938 1 97.88 90 THR A N 1
ATOM 671 C CA . THR A 1 90 ? 11.516 -5.992 6.496 1 97.88 90 THR A CA 1
ATOM 672 C C . THR A 1 90 ? 10.812 -7.316 6.789 1 97.88 90 THR A C 1
ATOM 674 O O . THR A 1 90 ? 11.32 -8.383 6.438 1 97.88 90 THR A O 1
ATOM 677 N N . SER A 1 91 ? 9.664 -7.23 7.422 1 97.69 91 SER A N 1
ATOM 678 C CA . SER A 1 91 ? 8.898 -8.43 7.754 1 97.69 91 SER A CA 1
ATOM 679 C C . SER A 1 91 ? 8.508 -9.195 6.496 1 97.69 91 SER A C 1
ATOM 681 O O . SER A 1 91 ? 8.695 -10.414 6.426 1 97.69 91 SER A O 1
ATOM 683 N N . GLY A 1 92 ? 7.953 -8.492 5.516 1 98.31 92 GLY A N 1
ATOM 684 C CA . GLY A 1 92 ? 7.547 -9.141 4.277 1 98.31 92 GLY A CA 1
ATOM 685 C C . GLY A 1 92 ? 8.688 -9.844 3.572 1 98.31 92 GLY A C 1
ATOM 686 O O . GLY A 1 92 ? 8.555 -10.992 3.152 1 98.31 92 GLY A O 1
ATOM 687 N N . SER A 1 93 ? 9.812 -9.156 3.447 1 98.44 93 SER A N 1
ATOM 688 C CA . SER A 1 93 ? 10.953 -9.734 2.758 1 98.44 93 SER A CA 1
ATOM 689 C C . SER A 1 93 ? 11.516 -10.93 3.529 1 98.44 93 SER A C 1
ATOM 691 O O . SER A 1 93 ? 11.969 -11.906 2.93 1 98.44 93 SER A O 1
ATOM 693 N N . MET A 1 94 ? 11.539 -10.852 4.809 1 98.31 94 MET A N 1
ATOM 694 C CA . MET A 1 94 ? 11.992 -11.977 5.629 1 98.31 94 MET A CA 1
ATOM 695 C C . MET A 1 94 ? 11.07 -13.18 5.457 1 98.31 94 MET A C 1
ATOM 697 O O . MET A 1 94 ? 11.547 -14.305 5.281 1 98.31 94 MET A O 1
ATOM 701 N N . ILE A 1 95 ? 9.797 -12.969 5.555 1 98.25 95 ILE A N 1
ATOM 702 C CA . ILE A 1 95 ? 8.797 -14.023 5.406 1 98.25 95 ILE A CA 1
ATOM 703 C C . ILE A 1 95 ? 8.93 -14.664 4.027 1 98.25 95 ILE A C 1
ATOM 705 O O . ILE A 1 95 ? 8.906 -15.891 3.9 1 98.25 95 ILE A O 1
ATOM 709 N N . ALA A 1 96 ? 9.07 -13.844 3.002 1 98.06 96 ALA A N 1
ATOM 710 C CA . ALA A 1 96 ? 9.195 -14.359 1.641 1 98.06 96 ALA A CA 1
ATOM 711 C C . ALA A 1 96 ? 10.438 -15.227 1.494 1 98.06 96 ALA A C 1
ATOM 713 O O . ALA A 1 96 ? 10.391 -16.281 0.864 1 98.06 96 ALA A O 1
ATOM 714 N N . LEU A 1 97 ? 11.57 -14.75 2.057 1 97.75 97 LEU A N 1
ATOM 715 C CA . LEU A 1 97 ? 12.812 -15.508 1.963 1 97.75 97 LEU A CA 1
ATOM 716 C C . LEU A 1 97 ? 12.68 -16.859 2.67 1 97.75 97 LEU A C 1
ATOM 718 O O . LEU A 1 97 ? 13.055 -17.891 2.117 1 97.75 97 LEU A O 1
ATOM 722 N N . VAL A 1 98 ? 12.156 -16.859 3.875 1 97.56 98 VAL A N 1
ATOM 723 C CA . VAL A 1 98 ? 12.039 -18.078 4.652 1 97.56 98 VAL A CA 1
ATOM 724 C C . VAL A 1 98 ? 11.055 -19.031 3.965 1 97.56 98 VAL A C 1
ATOM 726 O O . VAL A 1 98 ? 11.32 -20.234 3.867 1 97.56 98 VAL A O 1
ATOM 729 N N . ALA A 1 99 ? 9.922 -18.516 3.494 1 97.69 99 ALA A N 1
ATOM 730 C CA . ALA A 1 99 ? 8.953 -19.328 2.777 1 97.69 99 ALA A CA 1
ATOM 731 C C . ALA A 1 99 ? 9.586 -19.953 1.533 1 97.69 99 ALA A C 1
ATOM 733 O O . ALA A 1 99 ? 9.375 -21.141 1.253 1 97.69 99 ALA A O 1
ATOM 734 N N . GLN A 1 100 ? 10.305 -19.156 0.813 1 96.94 100 GLN A N 1
ATOM 735 C CA . GLN A 1 100 ? 10.977 -19.641 -0.383 1 96.94 100 GLN A CA 1
ATOM 736 C C . GLN A 1 100 ? 11.969 -20.766 -0.038 1 96.94 100 GLN A C 1
ATOM 738 O O . GLN A 1 100 ? 12.07 -21.75 -0.761 1 96.94 100 GLN A O 1
ATOM 743 N N . G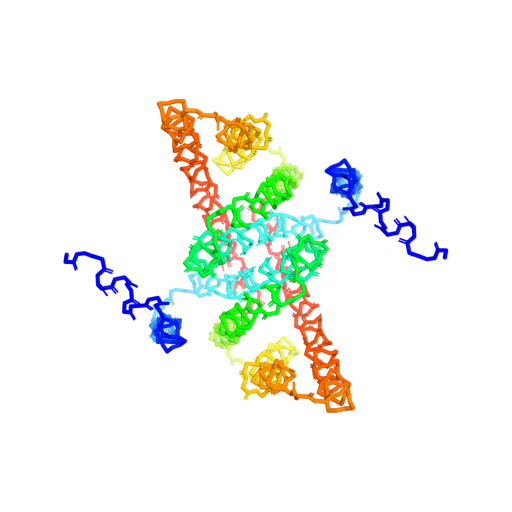LN A 1 101 ? 12.695 -20.609 1.043 1 96.06 101 GLN A N 1
ATOM 744 C CA . GLN A 1 101 ? 13.672 -21.625 1.45 1 96.06 101 GLN A CA 1
ATOM 745 C C . GLN A 1 101 ? 12.977 -22.922 1.855 1 96.06 101 GLN A C 1
ATOM 747 O O . GLN A 1 101 ? 13.508 -24.016 1.615 1 96.06 101 GLN A O 1
ATOM 752 N N . LEU A 1 102 ? 11.867 -22.844 2.455 1 95.81 102 LEU A N 1
ATOM 753 C CA . LEU A 1 102 ? 11.125 -24.016 2.875 1 95.81 102 LEU A CA 1
ATOM 754 C C . LEU A 1 102 ? 10.578 -24.781 1.669 1 95.81 102 LEU A C 1
ATOM 756 O O . LEU A 1 102 ? 10.516 -26.016 1.681 1 95.81 102 LEU A O 1
ATOM 760 N N . LEU A 1 103 ? 10.234 -24.078 0.651 1 95.25 103 LEU A N 1
ATOM 761 C CA . LEU A 1 103 ? 9.672 -24.703 -0.544 1 95.25 103 LEU A CA 1
ATOM 762 C C . LEU A 1 103 ? 10.773 -25.25 -1.446 1 95.25 103 LEU A C 1
ATOM 764 O O . LEU A 1 103 ? 10.648 -26.344 -2.002 1 95.25 103 LEU A O 1
ATOM 768 N N . ALA A 1 104 ? 11.805 -24.531 -1.637 1 91.62 104 ALA A N 1
ATOM 769 C CA . ALA A 1 104 ? 12.852 -24.875 -2.596 1 91.62 104 ALA A CA 1
ATOM 770 C C . ALA A 1 104 ? 13.867 -25.844 -1.979 1 91.62 104 ALA A C 1
ATOM 772 O O . ALA A 1 104 ? 14.367 -26.75 -2.654 1 91.62 104 ALA A O 1
ATOM 773 N N . GLY A 1 105 ? 14.148 -25.734 -0.727 1 84.19 105 GLY A N 1
ATOM 774 C CA . GLY A 1 105 ? 15.078 -26.625 -0.046 1 84.19 105 GLY A CA 1
ATOM 775 C C . GLY A 1 105 ? 16.516 -26.422 -0.5 1 84.19 105 GLY A C 1
ATOM 776 O O . GLY A 1 105 ? 17.359 -27.297 -0.298 1 84.19 105 GLY A O 1
ATOM 777 N N . GLN A 1 106 ? 16.891 -25.5 -1.241 1 78.88 106 GLN A N 1
ATOM 778 C CA . GLN A 1 106 ? 18.203 -25.422 -1.894 1 78.88 106 GLN A CA 1
ATOM 779 C C . GLN A 1 106 ? 19.109 -24.406 -1.205 1 78.88 106 GLN A C 1
ATOM 781 O O . GLN A 1 106 ? 20.172 -24.078 -1.716 1 78.88 106 GLN A O 1
ATOM 786 N N . GLY A 1 107 ? 18.812 -23.953 -0.117 1 78.25 107 GLY A N 1
ATOM 787 C CA . GLY A 1 107 ? 19.656 -22.938 0.5 1 78.25 107 GLY A CA 1
ATOM 788 C C . GLY A 1 107 ? 19.688 -21.641 -0.286 1 78.25 107 GLY A C 1
ATOM 789 O O . GLY A 1 107 ? 18.766 -21.328 -1.049 1 78.25 107 GLY A O 1
ATOM 790 N N . LEU A 1 108 ? 20.719 -20.812 -0.109 1 86 108 LEU A N 1
ATOM 791 C CA . LEU A 1 108 ? 20.781 -19.469 -0.658 1 86 108 LEU A CA 1
ATOM 792 C C . LEU A 1 108 ? 21.547 -19.453 -1.976 1 86 108 LEU A C 1
ATOM 794 O O . LEU A 1 108 ? 22.062 -18.406 -2.385 1 86 108 LEU A O 1
ATOM 798 N N . GLY A 1 109 ? 21.547 -20.516 -2.646 1 86.38 109 GLY A N 1
ATOM 799 C CA . GLY A 1 109 ? 22.344 -20.625 -3.855 1 86.38 109 GLY A CA 1
ATOM 800 C C . GLY A 1 109 ? 21.609 -20.156 -5.102 1 86.38 109 GLY A C 1
ATOM 801 O O . GLY A 1 109 ? 22.234 -19.703 -6.059 1 86.38 109 GLY A O 1
ATOM 802 N N . SER A 1 110 ? 20.359 -20.188 -5.094 1 91.06 110 SER A N 1
ATOM 803 C CA . SER A 1 110 ? 19.594 -19.828 -6.281 1 91.06 110 SER A CA 1
ATOM 804 C C . SER A 1 110 ? 19.531 -18.312 -6.457 1 91.06 110 SER A C 1
ATOM 806 O O . SER A 1 110 ? 19.703 -17.562 -5.492 1 91.06 110 SER A O 1
ATOM 808 N N . MET A 1 111 ? 19.359 -17.828 -7.68 1 92.81 111 MET A N 1
ATOM 809 C CA . MET A 1 111 ? 19.188 -16.406 -7.984 1 92.81 111 MET A CA 1
ATOM 810 C C . MET A 1 111 ? 18.016 -15.82 -7.215 1 92.81 111 MET A C 1
ATOM 812 O O . MET A 1 111 ? 18.094 -14.703 -6.699 1 92.81 111 MET A O 1
ATOM 816 N N . VAL A 1 112 ? 16.953 -16.578 -7.176 1 94.25 112 VAL A N 1
ATOM 817 C CA . VAL A 1 112 ? 15.766 -16.141 -6.449 1 94.25 112 VAL A CA 1
ATOM 818 C C . VAL A 1 112 ? 16.109 -15.891 -4.984 1 94.25 112 VAL A C 1
ATOM 820 O O . VAL A 1 112 ? 15.758 -14.852 -4.422 1 94.25 112 VAL A O 1
ATOM 823 N N . SER A 1 113 ? 16.859 -16.828 -4.344 1 95.69 113 SER A N 1
ATOM 824 C CA . SER A 1 113 ? 17.25 -16.688 -2.949 1 95.69 113 SER A CA 1
ATOM 825 C C . SER A 1 113 ? 18.141 -15.461 -2.752 1 95.69 113 SER A C 1
ATOM 827 O O . SER A 1 113 ? 18 -14.742 -1.755 1 95.69 113 SER A O 1
ATOM 829 N N . LYS A 1 114 ? 19.016 -15.203 -3.68 1 96.88 114 LYS A N 1
ATOM 830 C CA . LYS A 1 114 ? 19.938 -14.07 -3.574 1 96.88 114 LYS A CA 1
ATOM 831 C C . LYS A 1 114 ? 19.188 -12.75 -3.697 1 96.88 114 LYS A C 1
ATOM 833 O O . LYS A 1 114 ? 19.5 -11.789 -2.992 1 96.88 114 LYS A O 1
ATOM 838 N N . VAL A 1 115 ? 18.266 -12.703 -4.594 1 97.69 115 VAL A N 1
ATOM 839 C CA . VAL A 1 115 ? 17.469 -11.5 -4.777 1 97.69 115 VAL A CA 1
ATOM 840 C C . VAL A 1 115 ? 16.625 -11.234 -3.527 1 97.69 115 VAL A C 1
ATOM 842 O O . VAL A 1 115 ? 16.531 -10.102 -3.057 1 97.69 115 VAL A O 1
ATOM 845 N N . LEU A 1 116 ? 16.016 -12.289 -2.996 1 97.88 116 LEU A N 1
ATOM 846 C CA . LEU A 1 116 ? 15.211 -12.141 -1.788 1 97.88 116 LEU A CA 1
ATOM 847 C C . LEU A 1 116 ? 16.078 -11.711 -0.608 1 97.88 116 LEU A C 1
ATOM 849 O O . LEU A 1 116 ? 15.641 -10.914 0.227 1 97.88 116 LEU A O 1
ATOM 853 N N . LEU A 1 117 ? 17.297 -12.227 -0.536 1 98.12 117 LEU A N 1
ATOM 854 C CA . LEU A 1 117 ? 18.219 -11.828 0.521 1 98.12 117 LEU A CA 1
ATOM 855 C C . LEU A 1 117 ? 18.609 -10.359 0.373 1 98.12 117 LEU A C 1
ATOM 857 O O . LEU A 1 117 ? 18.656 -9.625 1.361 1 98.12 117 LEU A O 1
ATOM 861 N N . ALA A 1 118 ? 18.922 -9.969 -0.813 1 98.69 118 ALA A N 1
ATOM 862 C CA . ALA A 1 118 ? 19.266 -8.562 -1.067 1 98.69 118 ALA A CA 1
ATOM 863 C C . ALA A 1 118 ? 18.094 -7.648 -0.688 1 98.69 118 ALA A C 1
ATOM 865 O O . ALA A 1 118 ? 18.312 -6.566 -0.142 1 98.69 118 ALA A O 1
ATOM 866 N N . ASN A 1 119 ? 16.875 -8.078 -1.072 1 98.88 119 ASN A N 1
ATOM 867 C CA . ASN A 1 119 ? 15.68 -7.332 -0.694 1 98.88 119 ASN A CA 1
ATOM 868 C C . ASN A 1 119 ? 15.578 -7.172 0.82 1 98.88 119 ASN A C 1
ATOM 870 O O . ASN A 1 119 ? 15.312 -6.074 1.315 1 98.88 119 ASN A O 1
ATOM 874 N N . LEU A 1 120 ? 15.781 -8.25 1.54 1 98.75 120 LEU A N 1
ATOM 875 C CA . LEU A 1 120 ? 15.734 -8.227 2.998 1 98.75 120 LEU A CA 1
ATOM 876 C C . LEU A 1 120 ? 16.812 -7.309 3.561 1 98.75 120 LEU A C 1
ATOM 878 O O . LEU A 1 120 ? 16.547 -6.496 4.449 1 98.75 120 LEU A O 1
ATOM 882 N N . LEU A 1 121 ? 18.031 -7.379 3.064 1 98.75 121 LEU A N 1
ATOM 883 C CA . LEU A 1 121 ? 19.125 -6.559 3.553 1 98.75 121 LEU A CA 1
ATOM 884 C C . LEU A 1 121 ? 18.859 -5.078 3.303 1 98.75 121 LEU A C 1
ATOM 886 O O . LEU A 1 121 ? 19.188 -4.234 4.141 1 98.75 121 LEU A O 1
ATOM 890 N N . GLY A 1 122 ? 18.312 -4.785 2.137 1 98.81 122 GLY A N 1
ATOM 891 C CA . GLY A 1 122 ? 17.938 -3.408 1.864 1 98.81 122 GLY A CA 1
ATOM 892 C C . GLY A 1 122 ? 16.906 -2.873 2.832 1 98.81 122 GLY A C 1
ATOM 893 O O . GLY A 1 122 ? 17.031 -1.751 3.326 1 98.81 122 GLY A O 1
ATOM 894 N N . ASN A 1 123 ? 15.875 -3.66 3.078 1 98.56 123 ASN A N 1
ATOM 895 C CA . ASN A 1 123 ? 14.836 -3.242 4.02 1 98.56 123 ASN A CA 1
ATOM 896 C C . ASN A 1 123 ? 15.391 -3.096 5.434 1 98.56 123 ASN A C 1
ATOM 898 O O . ASN A 1 123 ? 15.008 -2.182 6.164 1 98.56 123 ASN A O 1
ATOM 902 N N . VAL A 1 124 ? 16.297 -3.965 5.836 1 98.19 124 VAL A N 1
ATOM 903 C CA . VAL A 1 124 ? 16.938 -3.881 7.145 1 98.19 124 VAL A CA 1
ATOM 904 C C . VAL A 1 124 ? 17.781 -2.615 7.23 1 98.19 124 VAL A C 1
ATOM 906 O O . VAL A 1 124 ? 17.797 -1.939 8.258 1 98.19 124 VAL A O 1
ATOM 909 N N . LEU A 1 125 ? 18.5 -2.332 6.164 1 98.56 125 LEU A N 1
ATOM 910 C CA . LEU A 1 125 ? 19.297 -1.118 6.113 1 98.56 125 LEU A CA 1
ATOM 911 C C . LEU A 1 125 ? 18.422 0.122 6.281 1 98.56 125 LEU A C 1
ATOM 913 O O . LEU A 1 125 ? 18.766 1.025 7.047 1 98.56 125 LEU A O 1
ATOM 917 N N . ASN A 1 126 ? 17.344 0.169 5.59 1 98.12 126 ASN A N 1
ATOM 918 C CA . ASN A 1 126 ? 16.406 1.286 5.727 1 98.12 126 ASN A CA 1
ATOM 919 C C . ASN A 1 126 ? 15.859 1.385 7.148 1 98.12 126 ASN A C 1
ATOM 921 O O . ASN A 1 126 ? 15.93 2.443 7.773 1 98.12 126 ASN A O 1
ATOM 925 N N . THR A 1 127 ? 15.422 0.325 7.629 1 96.88 127 THR A N 1
ATOM 926 C CA . THR A 1 127 ? 14.734 0.283 8.914 1 96.88 127 THR A CA 1
ATOM 927 C C . THR A 1 127 ? 15.703 0.547 10.055 1 96.88 127 THR A C 1
ATOM 929 O O . THR A 1 127 ? 15.375 1.248 11.016 1 96.88 127 THR A O 1
ATOM 932 N N . GLY A 1 128 ? 16.859 0.068 9.969 1 96.38 128 GLY A N 1
ATOM 933 C CA . GLY A 1 128 ? 17.781 0.083 11.094 1 96.38 128 GLY A CA 1
ATOM 934 C C . GLY A 1 128 ? 18.734 1.26 11.07 1 96.38 128 GLY A C 1
ATOM 935 O O . GLY A 1 128 ? 19.312 1.616 12.094 1 96.38 128 GLY A O 1
ATOM 936 N N . LEU A 1 129 ? 18.906 1.833 9.93 1 97.94 129 LEU A N 1
ATOM 937 C CA . LEU A 1 129 ? 19.938 2.859 9.852 1 97.94 129 LEU A CA 1
ATOM 938 C C . LEU A 1 129 ? 19.422 4.102 9.133 1 97.94 129 LEU A C 1
ATOM 940 O O . LEU A 1 129 ? 19.422 5.195 9.695 1 97.94 129 LEU A O 1
ATOM 944 N N . LEU A 1 130 ? 18.906 4.004 7.918 1 98.38 130 LEU A N 1
ATOM 945 C CA . LEU A 1 130 ? 18.641 5.16 7.07 1 98.38 130 LEU A CA 1
ATOM 946 C C . LEU A 1 130 ? 17.438 5.949 7.59 1 98.38 130 LEU A C 1
ATOM 948 O O . LEU A 1 130 ? 17.5 7.18 7.664 1 98.38 130 LEU A O 1
ATOM 952 N N . PHE A 1 131 ? 16.391 5.242 7.969 1 96.69 131 PHE A N 1
ATOM 953 C CA . PHE A 1 131 ? 15.211 5.938 8.484 1 96.69 131 PHE A CA 1
ATOM 954 C C . PHE A 1 131 ? 15.539 6.645 9.797 1 96.69 131 PHE A C 1
ATOM 956 O O . PHE A 1 131 ? 15.258 7.832 9.953 1 96.69 131 PHE A O 1
ATOM 963 N N . PRO A 1 132 ? 16.203 5.98 10.758 1 97.12 132 PRO A N 1
ATOM 964 C CA . PRO A 1 132 ? 16.562 6.684 11.992 1 97.12 132 PRO A CA 1
ATOM 965 C C . PRO A 1 132 ? 17.453 7.906 11.742 1 97.12 132 PRO A C 1
ATOM 967 O O . PRO A 1 132 ? 17.297 8.93 12.406 1 97.12 132 PRO A O 1
ATOM 970 N N . LYS A 1 133 ? 18.344 7.824 10.797 1 97.94 133 LYS A N 1
ATOM 971 C CA . LYS A 1 133 ? 19.203 8.961 10.484 1 97.94 133 LYS A CA 1
ATOM 972 C C . LYS A 1 133 ? 18.406 10.109 9.883 1 97.94 133 LYS A C 1
ATOM 974 O O . LYS A 1 133 ? 18.672 11.281 10.172 1 97.94 133 LYS A O 1
ATOM 979 N N . GLN A 1 134 ? 17.422 9.812 9.016 1 98 134 GLN A N 1
ATOM 980 C CA . GLN A 1 134 ? 16.531 10.82 8.445 1 98 134 GLN A CA 1
ATOM 981 C C . GLN A 1 134 ? 15.734 11.523 9.539 1 98 134 GLN A C 1
ATOM 983 O O . GLN A 1 134 ? 15.656 12.75 9.578 1 98 134 GLN A O 1
ATOM 988 N N . ILE A 1 135 ? 15.203 10.703 10.406 1 97.06 135 ILE A N 1
ATOM 989 C CA . ILE A 1 135 ? 14.328 11.219 11.453 1 97.06 135 ILE A CA 1
ATOM 990 C C . ILE A 1 135 ? 15.141 12.094 12.414 1 97.06 135 ILE A C 1
ATOM 992 O O . ILE A 1 135 ? 14.68 13.156 12.828 1 97.06 135 ILE A O 1
ATOM 996 N N . SER A 1 136 ? 16.344 11.656 12.727 1 97.31 136 SER A N 1
ATOM 997 C CA . SER A 1 136 ? 17.234 12.438 13.578 1 97.31 136 SER A CA 1
ATOM 998 C C . SER A 1 136 ? 17.594 13.766 12.938 1 97.31 136 SER A C 1
ATOM 1000 O O . SER A 1 136 ? 17.594 14.805 13.602 1 97.31 136 SER A O 1
ATOM 1002 N N . ALA A 1 137 ? 17.906 13.742 11.672 1 97.75 137 ALA A N 1
ATOM 1003 C CA . ALA A 1 137 ? 18.234 14.977 10.961 1 97.75 137 ALA A CA 1
ATOM 1004 C C . ALA A 1 137 ? 17.062 15.945 10.953 1 97.75 137 ALA A C 1
ATOM 1006 O O . ALA A 1 137 ? 17.25 17.156 11.125 1 97.75 137 ALA A O 1
ATOM 1007 N N . LEU A 1 138 ? 15.867 15.484 10.781 1 97.06 138 LEU A N 1
ATOM 1008 C CA . LEU A 1 138 ? 14.664 16.312 10.797 1 97.06 138 LEU A CA 1
ATOM 1009 C C . LEU A 1 138 ? 14.445 16.938 12.172 1 97.06 138 LEU A C 1
ATOM 1011 O O . LEU A 1 138 ? 14.086 18.109 12.273 1 97.06 138 LEU A O 1
ATOM 1015 N N . ALA A 1 139 ? 14.672 16.125 13.188 1 96.19 139 ALA A N 1
ATOM 1016 C CA . ALA A 1 139 ? 14.523 16.641 14.547 1 96.19 139 ALA A CA 1
ATOM 1017 C C . ALA A 1 139 ? 15.539 17.734 14.844 1 96.19 139 ALA A C 1
ATOM 1019 O O . ALA A 1 139 ? 15.203 18.75 15.453 1 96.19 139 ALA A O 1
ATOM 1020 N N . GLN A 1 140 ? 16.734 17.516 14.375 1 96.69 140 GLN A N 1
ATOM 1021 C CA . GLN A 1 140 ? 17.781 18.5 14.578 1 96.69 140 GLN A CA 1
ATOM 1022 C C . GLN A 1 140 ? 17.5 19.781 13.797 1 96.69 140 GLN A C 1
ATOM 1024 O O . GLN A 1 140 ? 17.781 20.891 14.266 1 96.69 140 GLN A O 1
ATOM 1029 N N . MET A 1 141 ? 16.984 19.609 12.625 1 96.38 141 MET A N 1
ATOM 1030 C CA . MET A 1 141 ? 16.609 20.766 11.805 1 96.38 141 MET A CA 1
ATOM 1031 C C . MET A 1 141 ? 15.555 21.609 12.5 1 96.38 141 MET A C 1
ATOM 1033 O O . MET A 1 141 ? 15.641 22.844 12.508 1 96.38 141 MET A O 1
ATOM 1037 N N . ARG A 1 142 ? 14.586 20.922 13.055 1 93.81 142 ARG A N 1
ATOM 1038 C CA . ARG A 1 142 ? 13.492 21.594 13.758 1 93.81 142 ARG A CA 1
ATOM 1039 C C . ARG A 1 142 ? 14 22.344 14.977 1 93.81 142 ARG A C 1
ATOM 1041 O O . ARG A 1 142 ? 13.508 23.438 15.289 1 93.81 142 ARG A O 1
ATOM 1048 N N . ASP A 1 143 ? 15.016 21.844 15.594 1 94.62 143 ASP A N 1
ATOM 1049 C CA . ASP A 1 143 ? 15.523 22.391 16.844 1 94.62 143 ASP A CA 1
ATOM 1050 C C . ASP A 1 143 ? 16.594 23.453 16.578 1 94.62 143 ASP A C 1
ATOM 1052 O O . ASP A 1 143 ? 16.984 24.188 17.5 1 94.62 143 ASP A O 1
ATOM 1056 N N . ALA A 1 144 ? 17.062 23.469 15.359 1 96.25 144 ALA A N 1
ATOM 1057 C CA . ALA A 1 144 ? 18.141 24.406 15.031 1 96.25 144 ALA A CA 1
ATOM 1058 C C . ALA A 1 144 ? 17.672 25.844 15.156 1 96.25 144 ALA A C 1
ATOM 1060 O O . ALA A 1 144 ? 16.547 26.172 14.781 1 96.25 144 ALA A O 1
ATOM 1061 N N . THR A 1 145 ? 18.578 26.688 15.609 1 95.25 145 THR A N 1
ATOM 1062 C CA . THR A 1 145 ? 18.203 28.078 15.883 1 95.25 145 THR A CA 1
ATOM 1063 C C . THR A 1 145 ? 18.828 29.016 14.844 1 95.25 145 THR A C 1
ATOM 1065 O O . THR A 1 145 ? 18.422 30.172 14.742 1 95.25 145 THR A O 1
ATOM 1068 N N . ASN A 1 146 ? 19.797 28.578 14.078 1 96.12 146 ASN A N 1
ATOM 1069 C CA . ASN A 1 146 ? 20.391 29.422 13.039 1 96.12 146 ASN A CA 1
ATOM 1070 C C . ASN A 1 146 ? 20.266 28.781 11.664 1 96.12 146 ASN A C 1
ATOM 1072 O O . ASN A 1 146 ? 20.172 27.547 11.547 1 96.12 146 ASN A O 1
ATOM 1076 N N . ASP A 1 147 ? 20.359 29.578 10.688 1 96.38 147 ASP A N 1
ATOM 1077 C CA . ASP A 1 147 ? 20.062 29.172 9.312 1 96.38 147 ASP A CA 1
ATOM 1078 C C . ASP A 1 147 ? 21.141 28.234 8.773 1 96.38 147 ASP A C 1
ATOM 1080 O O . ASP A 1 147 ? 20.844 27.359 7.973 1 96.38 147 ASP A O 1
ATOM 1084 N N . ASP A 1 148 ? 22.25 28.469 9.195 1 97.25 148 ASP A N 1
ATOM 1085 C CA . ASP A 1 148 ? 23.344 27.609 8.711 1 97.25 148 ASP A CA 1
ATOM 1086 C C . ASP A 1 148 ? 23.141 26.172 9.18 1 97.25 148 ASP A C 1
ATOM 1088 O O . ASP A 1 148 ? 23.328 25.234 8.406 1 97.25 148 ASP A O 1
ATOM 1092 N N . ASP A 1 149 ? 22.859 25.984 10.383 1 96.94 149 ASP A N 1
ATOM 1093 C CA . ASP A 1 149 ? 22.594 24.656 10.922 1 96.94 149 ASP A CA 1
ATOM 1094 C C . ASP A 1 149 ? 21.375 24.031 10.25 1 96.94 149 ASP A C 1
ATOM 1096 O O . ASP A 1 149 ? 21.375 22.828 9.93 1 96.94 149 ASP A O 1
ATOM 1100 N N . LYS A 1 150 ? 20.328 24.797 10.102 1 97.31 150 LYS A N 1
ATOM 1101 C CA . LYS A 1 150 ? 19.141 24.297 9.422 1 97.31 150 LYS A CA 1
ATOM 1102 C C . LYS A 1 150 ? 19.5 23.766 8.031 1 97.31 150 LYS A C 1
ATOM 1104 O O . LYS A 1 150 ? 19.047 22.688 7.641 1 97.31 150 LYS A O 1
ATOM 1109 N N . ALA A 1 151 ? 20.297 24.547 7.367 1 97.62 151 ALA A N 1
ATOM 1110 C CA . ALA A 1 151 ? 20.703 24.156 6.02 1 97.62 151 ALA A CA 1
ATOM 1111 C C . ALA A 1 151 ? 21.531 22.875 6.051 1 97.62 151 ALA A C 1
ATOM 1113 O O . ALA A 1 151 ? 21.391 22.016 5.172 1 97.62 151 ALA A O 1
ATOM 1114 N N . ARG A 1 152 ? 22.359 22.797 6.988 1 97.56 152 ARG A N 1
ATOM 1115 C CA . ARG A 1 152 ? 23.219 21.609 7.125 1 97.56 152 ARG A CA 1
ATOM 1116 C C . ARG A 1 152 ? 22.375 20.359 7.391 1 97.56 152 ARG A C 1
ATOM 1118 O O . ARG A 1 152 ? 22.594 19.312 6.766 1 97.56 152 ARG A O 1
ATOM 1125 N N . PHE A 1 153 ? 21.469 20.422 8.266 1 97.88 153 PHE A N 1
ATOM 1126 C CA . PHE A 1 153 ? 20.641 19.281 8.594 1 97.88 153 PHE A CA 1
ATOM 1127 C C . PHE A 1 153 ? 19.703 18.938 7.445 1 97.88 153 PHE A C 1
ATOM 1129 O O . PHE A 1 153 ? 19.391 17.766 7.215 1 97.88 153 PHE A O 1
ATOM 1136 N N . ARG A 1 154 ? 19.25 19.953 6.742 1 97.44 154 ARG A N 1
ATOM 1137 C CA . ARG A 1 154 ? 18.469 19.719 5.543 1 97.44 154 ARG A CA 1
ATOM 1138 C C . ARG A 1 154 ? 19.266 18.906 4.52 1 97.44 154 ARG A C 1
ATOM 1140 O O . ARG A 1 154 ? 18.719 17.984 3.893 1 97.44 154 ARG A O 1
ATOM 1147 N N . LYS A 1 155 ? 20.484 19.297 4.391 1 98.25 155 LYS A N 1
ATOM 1148 C CA . LYS A 1 155 ? 21.359 18.578 3.471 1 98.25 155 LYS A CA 1
ATOM 1149 C C . LYS A 1 155 ? 21.594 17.156 3.945 1 98.25 155 LYS A C 1
ATOM 1151 O O . LYS A 1 155 ? 21.625 16.219 3.137 1 98.25 155 LYS A O 1
ATOM 1156 N N . THR A 1 156 ? 21.797 16.984 5.184 1 98.19 156 THR A N 1
ATOM 1157 C CA . THR A 1 156 ? 21.969 15.664 5.766 1 98.19 156 THR A CA 1
ATOM 1158 C C . THR A 1 156 ? 20.734 14.805 5.535 1 98.19 156 THR A C 1
ATOM 1160 O O . THR A 1 156 ? 20.844 13.656 5.117 1 98.19 156 THR A O 1
ATOM 1163 N N . PHE A 1 157 ? 19.562 15.406 5.809 1 98.12 157 PHE A N 1
ATOM 1164 C CA . PHE A 1 157 ? 18.312 14.695 5.539 1 98.12 157 PHE A CA 1
ATOM 1165 C C . PHE A 1 157 ? 18.219 14.297 4.07 1 98.12 157 PHE A C 1
ATOM 1167 O O . PHE A 1 157 ? 17.891 13.156 3.754 1 98.12 157 PHE A O 1
ATOM 1174 N N . GLY A 1 158 ? 18.484 15.203 3.205 1 98.06 158 GLY A N 1
ATOM 1175 C CA . GLY A 1 158 ? 18.391 14.938 1.778 1 98.06 158 GLY A CA 1
ATOM 1176 C C . GLY A 1 158 ? 19.281 13.789 1.327 1 98.06 158 GLY A C 1
ATOM 1177 O O . GLY A 1 158 ? 18.875 12.992 0.475 1 98.06 158 GLY A O 1
ATOM 1178 N N . MET A 1 159 ? 20.438 13.75 1.873 1 98.44 159 MET A N 1
ATOM 1179 C CA . MET A 1 159 ? 21.375 12.688 1.528 1 98.44 159 MET A CA 1
ATOM 1180 C C . MET A 1 159 ? 20.844 11.328 1.959 1 98.44 159 MET A C 1
ATOM 1182 O O . MET A 1 159 ? 20.75 10.406 1.146 1 98.44 159 MET A O 1
ATOM 1186 N N . PHE A 1 160 ? 20.438 11.203 3.178 1 98.31 160 PHE A N 1
ATOM 1187 C CA . PHE A 1 160 ? 19.953 9.93 3.688 1 98.31 160 PHE A CA 1
ATOM 1188 C C . PHE A 1 160 ? 18.609 9.57 3.059 1 98.31 160 PHE A C 1
ATOM 1190 O O . PHE A 1 160 ? 18.328 8.398 2.816 1 98.31 160 PHE A O 1
ATOM 1197 N N . HIS A 1 161 ? 17.75 10.555 2.85 1 97.94 161 HIS A N 1
ATOM 1198 C CA . HIS A 1 161 ? 16.484 10.32 2.164 1 97.94 161 HIS A CA 1
ATOM 1199 C C . HIS A 1 161 ? 16.719 9.781 0.754 1 97.94 161 HIS A C 1
ATOM 1201 O O . HIS A 1 161 ? 16.062 8.836 0.331 1 97.94 161 HIS A O 1
ATOM 1207 N N . GLY A 1 162 ? 17.672 10.406 0.006 1 98.38 162 GLY A N 1
ATOM 1208 C CA . GLY A 1 162 ? 17.984 9.953 -1.336 1 98.38 162 GLY A CA 1
ATOM 1209 C C . GLY A 1 162 ? 18.484 8.516 -1.378 1 98.38 162 GLY A C 1
ATOM 1210 O O . GLY A 1 162 ? 18.047 7.73 -2.229 1 98.38 162 GLY A O 1
ATOM 1211 N N . ILE A 1 163 ? 19.375 8.148 -0.497 1 98.69 163 ILE A N 1
ATOM 1212 C CA . ILE A 1 163 ? 19.891 6.781 -0.431 1 98.69 163 ILE A CA 1
ATOM 1213 C C . ILE A 1 163 ? 18.766 5.82 -0.06 1 98.69 163 ILE A C 1
ATOM 1215 O O . ILE A 1 163 ? 18.641 4.75 -0.656 1 98.69 163 ILE A O 1
ATOM 1219 N N . SER A 1 164 ? 17.953 6.203 0.917 1 98.69 164 SER A N 1
ATOM 1220 C CA . SER A 1 164 ? 16.844 5.363 1.349 1 98.69 164 SER A CA 1
ATOM 1221 C C . SER A 1 164 ? 15.852 5.129 0.213 1 98.69 164 SER A C 1
ATOM 1223 O O . SER A 1 164 ? 15.297 4.039 0.078 1 98.69 164 SER A O 1
ATOM 1225 N N . MET A 1 165 ? 15.594 6.152 -0.586 1 98.44 165 MET A N 1
ATOM 1226 C CA . MET A 1 165 ? 14.703 6.016 -1.734 1 98.44 165 MET A CA 1
ATOM 1227 C C . MET A 1 165 ? 15.273 5.043 -2.758 1 98.44 165 MET A C 1
ATOM 1229 O O . MET A 1 165 ? 14.539 4.262 -3.359 1 98.44 165 MET A O 1
ATOM 1233 N N . LEU A 1 166 ? 16.594 5.137 -2.949 1 98.56 166 LEU A N 1
ATOM 1234 C CA . LEU A 1 166 ? 17.234 4.215 -3.883 1 98.56 166 LEU A CA 1
ATOM 1235 C C . LEU A 1 166 ? 17.094 2.773 -3.402 1 98.56 166 LEU A C 1
ATOM 1237 O O . LEU A 1 166 ? 16.797 1.877 -4.195 1 98.56 166 LEU A O 1
ATOM 1241 N N . VAL A 1 167 ? 17.297 2.57 -2.143 1 98.69 167 VAL A N 1
ATOM 1242 C CA . VAL A 1 167 ? 17.141 1.246 -1.55 1 98.69 167 VAL A CA 1
ATOM 1243 C C . VAL A 1 167 ? 15.688 0.785 -1.7 1 98.69 167 VAL A C 1
ATOM 1245 O O . VAL A 1 167 ? 15.43 -0.363 -2.072 1 98.69 167 VAL A O 1
ATOM 1248 N N . ASN A 1 168 ? 14.773 1.667 -1.449 1 98.62 168 ASN A N 1
ATOM 1249 C CA . ASN A 1 168 ? 13.359 1.338 -1.561 1 98.62 168 ASN A CA 1
ATOM 1250 C C . ASN A 1 168 ? 12.969 1.007 -2.998 1 98.62 168 ASN A C 1
ATOM 1252 O O . ASN A 1 168 ? 12.219 0.057 -3.242 1 98.62 168 ASN A O 1
ATOM 1256 N N . PHE A 1 169 ? 13.43 1.765 -3.934 1 98.69 169 PHE A N 1
ATOM 1257 C CA . PHE A 1 169 ? 13.094 1.523 -5.332 1 98.69 169 PHE A CA 1
ATOM 1258 C C . PHE A 1 169 ? 13.711 0.215 -5.816 1 98.69 169 PHE A C 1
ATOM 1260 O O . PHE A 1 169 ? 13.125 -0.482 -6.648 1 98.69 169 PHE A O 1
ATOM 1267 N N . SER A 1 170 ? 14.875 -0.075 -5.316 1 98.75 170 SER A N 1
ATOM 1268 C CA . SER A 1 170 ? 15.461 -1.374 -5.625 1 98.75 170 SER A CA 1
ATOM 1269 C C . SER A 1 170 ? 14.617 -2.512 -5.055 1 98.75 170 SER A C 1
ATOM 1271 O O . SER A 1 170 ? 14.391 -3.52 -5.73 1 98.75 170 SER A O 1
ATOM 1273 N N . ALA A 1 171 ? 14.219 -2.391 -3.814 1 98.75 171 ALA A N 1
ATOM 1274 C CA . ALA A 1 171 ? 13.344 -3.379 -3.195 1 98.75 171 ALA A CA 1
ATOM 1275 C C . ALA A 1 171 ? 12.031 -3.51 -3.969 1 98.75 171 ALA A C 1
ATOM 1277 O O . ALA A 1 171 ? 11.523 -4.617 -4.16 1 98.75 171 ALA A O 1
ATOM 1278 N N . PHE A 1 172 ? 11.5 -2.385 -4.371 1 98.88 172 PHE A N 1
ATOM 1279 C CA . PHE A 1 172 ? 10.281 -2.369 -5.176 1 98.88 172 PHE A CA 1
ATOM 1280 C C . PHE A 1 172 ? 10.477 -3.146 -6.473 1 98.88 172 PHE A C 1
ATOM 1282 O O . PHE A 1 172 ? 9.633 -3.967 -6.844 1 98.88 172 PHE A O 1
ATOM 1289 N N . ALA A 1 173 ? 11.57 -2.9 -7.145 1 98.75 173 ALA A N 1
ATOM 1290 C CA . ALA A 1 173 ? 11.883 -3.598 -8.391 1 98.75 173 ALA A CA 1
ATOM 1291 C C . ALA A 1 173 ? 12.023 -5.098 -8.156 1 98.75 173 ALA A C 1
ATOM 1293 O O . ALA A 1 173 ? 11.57 -5.906 -8.969 1 98.75 173 ALA A O 1
ATOM 1294 N N . MET A 1 174 ? 12.656 -5.484 -7.102 1 98.75 174 MET A N 1
ATOM 1295 C CA . MET A 1 174 ? 12.828 -6.898 -6.785 1 98.75 174 MET A CA 1
ATOM 1296 C C . MET A 1 174 ? 11.484 -7.559 -6.488 1 98.75 174 MET A C 1
ATOM 1298 O O . MET A 1 174 ? 11.234 -8.68 -6.922 1 98.75 174 MET A O 1
ATOM 1302 N N . ASN A 1 175 ? 10.656 -6.863 -5.742 1 98.62 175 ASN A N 1
ATOM 1303 C CA . ASN A 1 175 ? 9.32 -7.391 -5.496 1 98.62 175 ASN A CA 1
ATOM 1304 C C . ASN A 1 175 ? 8.523 -7.543 -6.793 1 98.62 175 ASN A C 1
ATOM 1306 O O . ASN A 1 175 ? 7.785 -8.516 -6.965 1 98.62 175 ASN A O 1
ATOM 1310 N N . CYS A 1 176 ? 8.672 -6.574 -7.68 1 98.56 176 CYS A N 1
ATOM 1311 C CA . CYS A 1 176 ? 8.023 -6.68 -8.984 1 98.56 176 CYS A CA 1
ATOM 1312 C C . CYS A 1 176 ? 8.516 -7.902 -9.742 1 98.56 176 CYS A C 1
ATOM 1314 O O . CYS A 1 176 ? 7.727 -8.625 -10.344 1 98.56 176 CYS A O 1
ATOM 1316 N N . TRP A 1 177 ? 9.805 -8.102 -9.688 1 97.75 177 TRP A N 1
ATOM 1317 C CA . TRP A 1 177 ? 10.391 -9.25 -10.383 1 97.75 177 TRP A CA 1
ATOM 1318 C C . TRP A 1 177 ? 9.867 -10.555 -9.797 1 97.75 177 TRP A C 1
ATOM 1320 O O . TRP A 1 177 ? 9.523 -11.477 -10.531 1 97.75 177 TRP A O 1
ATOM 1330 N N . MET A 1 178 ? 9.844 -10.625 -8.531 1 96.62 178 MET A N 1
ATOM 1331 C CA . MET A 1 178 ? 9.375 -11.844 -7.867 1 96.62 178 MET A CA 1
ATOM 1332 C C . MET A 1 178 ? 7.906 -12.102 -8.188 1 96.62 178 MET A C 1
ATOM 1334 O O . MET A 1 178 ? 7.52 -13.242 -8.445 1 96.62 178 MET A O 1
ATOM 1338 N N . LEU A 1 179 ? 7.094 -11.062 -8.148 1 96.81 179 LEU A N 1
ATOM 1339 C CA . LEU A 1 179 ? 5.676 -11.227 -8.43 1 96.81 179 LEU A CA 1
ATOM 1340 C C . LEU A 1 179 ? 5.449 -11.609 -9.891 1 96.81 179 LEU A C 1
ATOM 1342 O O . LEU A 1 179 ? 4.578 -12.422 -10.195 1 96.81 179 LEU A O 1
ATOM 1346 N N . SER A 1 180 ? 6.199 -11.023 -10.805 1 96.38 180 SER A N 1
ATOM 1347 C CA . SER A 1 180 ? 6.109 -11.383 -12.219 1 96.38 180 SER A CA 1
ATOM 1348 C C . SER A 1 180 ? 6.422 -12.859 -12.43 1 96.38 180 SER A C 1
ATOM 1350 O O . SER A 1 180 ? 5.859 -13.5 -13.32 1 96.38 180 SER A O 1
ATOM 1352 N N . GLY A 1 181 ? 7.305 -13.367 -11.625 1 92.75 181 GLY A N 1
ATOM 1353 C CA . GLY A 1 181 ? 7.703 -14.766 -11.727 1 92.75 181 GLY A CA 1
ATOM 1354 C C . GLY A 1 181 ? 6.578 -15.727 -11.414 1 92.75 181 GLY A C 1
ATOM 1355 O O . GLY A 1 181 ? 6.621 -16.891 -11.82 1 92.75 181 GLY A O 1
ATOM 1356 N N . VAL A 1 182 ? 5.574 -15.211 -10.734 1 92.12 182 VAL A N 1
ATOM 1357 C CA . VAL A 1 182 ? 4.469 -16.094 -10.375 1 92.12 182 VAL A CA 1
ATOM 1358 C C . VAL A 1 182 ? 3.463 -16.156 -11.523 1 92.12 182 VAL A C 1
ATOM 1360 O O . VAL A 1 182 ? 2.541 -16.969 -11.508 1 92.12 182 VAL A O 1
ATOM 1363 N N . GLY A 1 183 ? 3.629 -15.32 -12.555 1 92.94 183 GLY A N 1
ATOM 1364 C CA . GLY A 1 183 ? 2.689 -15.164 -13.648 1 92.94 183 GLY A CA 1
ATOM 1365 C C . GLY A 1 183 ? 2.428 -16.469 -14.398 1 92.94 183 GLY A C 1
ATOM 1366 O O . GLY A 1 183 ? 1.285 -16.766 -14.742 1 92.94 183 GLY A O 1
ATOM 1367 N N . GLY A 1 184 ? 3.506 -17.203 -14.703 1 90.5 184 GLY A N 1
ATOM 1368 C CA . GLY A 1 184 ? 3.332 -18.484 -15.375 1 90.5 184 GLY A CA 1
ATOM 1369 C C . GLY A 1 184 ? 2.479 -19.469 -14.586 1 90.5 184 GLY A C 1
ATOM 1370 O O . GLY A 1 184 ? 1.616 -20.141 -15.148 1 90.5 184 GLY A O 1
ATOM 1371 N N . SER A 1 185 ? 2.723 -19.5 -13.344 1 89.44 185 SER A N 1
ATOM 1372 C CA . SER A 1 185 ? 1.953 -20.375 -12.461 1 89.44 185 SER A CA 1
ATOM 1373 C C . SER A 1 185 ? 0.502 -19.922 -12.359 1 89.44 185 SER A C 1
ATOM 1375 O O . SER A 1 185 ? -0.411 -20.75 -12.281 1 89.44 185 SER A O 1
ATOM 1377 N N . VAL A 1 186 ? 0.29 -18.672 -12.344 1 90.88 186 VAL A N 1
ATOM 1378 C CA . VAL A 1 186 ? -1.058 -18.125 -12.297 1 90.88 186 VAL A CA 1
ATOM 1379 C C . VAL A 1 186 ? -1.807 -18.469 -13.586 1 90.88 186 VAL A C 1
ATOM 1381 O O . VAL A 1 186 ? -2.984 -18.828 -13.539 1 90.88 186 VAL A O 1
ATOM 1384 N N . ALA A 1 187 ? -1.091 -18.375 -14.672 1 92.75 187 ALA A N 1
ATOM 1385 C CA . ALA A 1 187 ? -1.716 -18.703 -15.953 1 92.75 187 ALA A CA 1
ATOM 1386 C C . ALA A 1 187 ? -2.209 -20.156 -15.969 1 92.75 187 ALA A C 1
ATOM 1388 O O . ALA A 1 187 ? -3.242 -20.453 -16.562 1 92.75 187 ALA A O 1
ATOM 1389 N N . LYS A 1 188 ? -1.538 -21 -15.32 1 89.94 188 LYS A N 1
ATOM 1390 C CA . LYS A 1 188 ? -1.869 -22.422 -15.305 1 89.94 188 LYS A CA 1
ATOM 1391 C C . LYS A 1 188 ? -3.064 -22.703 -14.398 1 89.94 188 LYS A C 1
ATOM 1393 O O . LYS A 1 188 ? -3.689 -23.766 -14.492 1 89.94 188 LYS A O 1
ATOM 1398 N N . MET A 1 189 ? -3.361 -21.844 -13.594 1 87.25 189 MET A N 1
ATOM 1399 C CA . MET A 1 189 ? -4.5 -22 -12.695 1 87.25 189 MET A CA 1
ATOM 1400 C C . MET A 1 189 ? -5.816 -21.953 -13.469 1 87.25 189 MET A C 1
ATOM 1402 O O . MET A 1 189 ? -6.832 -22.469 -12.992 1 87.25 189 MET A O 1
ATOM 1406 N N . PHE A 1 190 ? -5.742 -21.312 -14.578 1 86.62 190 PHE A N 1
ATOM 1407 C CA . PHE A 1 190 ? -6.98 -21.109 -15.32 1 86.62 190 PHE A CA 1
ATOM 1408 C C . PHE A 1 190 ? -6.973 -21.891 -16.625 1 86.62 190 PHE A C 1
ATOM 1410 O O . PHE A 1 190 ? -7.988 -21.953 -17.328 1 86.62 190 PHE A O 1
ATOM 1417 N N . MET B 1 1 ? 10.328 26.688 -15.266 1 26.33 1 MET B N 1
ATOM 1418 C CA . MET B 1 1 ? 9.555 26.062 -16.328 1 26.33 1 MET B CA 1
ATOM 1419 C C . MET B 1 1 ? 9.164 24.641 -15.938 1 26.33 1 MET B C 1
ATOM 1421 O O . MET B 1 1 ? 8.102 24.156 -16.344 1 26.33 1 MET B O 1
ATOM 1425 N N . GLY B 1 2 ? 10.094 23.891 -15.352 1 31.66 2 GLY B N 1
ATOM 1426 C CA . GLY B 1 2 ? 9.891 22.516 -14.891 1 31.66 2 GLY B CA 1
ATOM 1427 C C . GLY B 1 2 ? 8.867 22.406 -13.781 1 31.66 2 GLY B C 1
ATOM 1428 O O . GLY B 1 2 ? 8.445 21.312 -13.422 1 31.66 2 GLY B O 1
ATOM 1429 N N . SER B 1 3 ? 8.664 23.484 -13.031 1 39.16 3 SER B N 1
ATOM 1430 C CA . SER B 1 3 ? 7.762 23.578 -11.891 1 39.16 3 SER B CA 1
ATOM 1431 C C . SER B 1 3 ? 6.305 23.5 -12.336 1 39.16 3 SER B C 1
ATOM 1433 O O . SER B 1 3 ? 5.469 22.922 -11.633 1 39.16 3 SER B O 1
ATOM 1435 N N . GLY B 1 4 ? 5.887 24.031 -13.484 1 35.28 4 GLY B N 1
ATOM 1436 C CA . GLY B 1 4 ? 4.531 24.156 -14 1 35.28 4 GLY B CA 1
ATOM 1437 C C . GLY B 1 4 ? 3.951 22.828 -14.445 1 35.28 4 GLY B C 1
ATOM 1438 O O . GLY B 1 4 ? 2.762 22.562 -14.258 1 35.28 4 GLY B O 1
ATOM 1439 N N . ILE B 1 5 ? 4.723 22.016 -15.164 1 34.97 5 ILE B N 1
ATOM 1440 C CA . ILE B 1 5 ? 4.176 20.781 -15.703 1 34.97 5 ILE B CA 1
ATOM 1441 C C . ILE B 1 5 ? 3.842 19.828 -14.562 1 34.97 5 ILE B C 1
ATOM 1443 O O . ILE B 1 5 ? 2.826 19.125 -14.609 1 34.97 5 ILE B O 1
ATOM 1447 N N . PHE B 1 6 ? 4.684 19.734 -13.633 1 33.75 6 PHE B N 1
ATOM 1448 C CA . PHE B 1 6 ? 4.395 18.875 -12.484 1 33.75 6 PHE B CA 1
ATOM 1449 C C . PHE B 1 6 ? 3.203 19.406 -11.695 1 33.75 6 PHE B C 1
ATOM 1451 O O . PHE B 1 6 ? 2.354 18.625 -11.25 1 33.75 6 PHE B O 1
ATOM 1458 N N . LYS B 1 7 ? 3.15 20.672 -11.5 1 42.34 7 LYS B N 1
ATOM 1459 C CA . LYS B 1 7 ? 1.966 21.266 -10.891 1 42.34 7 LYS B CA 1
ATOM 1460 C C . LYS B 1 7 ? 0.7 20.875 -11.648 1 42.34 7 LYS B C 1
ATOM 1462 O O . LYS B 1 7 ? -0.325 20.562 -11.039 1 42.34 7 LYS B O 1
ATOM 1467 N N . ALA B 1 8 ? 0.73 20.953 -12.953 1 36.69 8 ALA B N 1
ATOM 1468 C CA . ALA B 1 8 ? -0.396 20.625 -13.828 1 36.69 8 ALA B CA 1
ATOM 1469 C C . ALA B 1 8 ? -0.736 19.141 -13.734 1 36.69 8 ALA B C 1
ATOM 1471 O O . ALA B 1 8 ? -1.908 18.766 -13.789 1 36.69 8 ALA B O 1
ATOM 1472 N N . ILE B 1 9 ? 0.125 18.219 -13.812 1 37.44 9 ILE B N 1
ATOM 1473 C CA . ILE B 1 9 ? -0.097 16.781 -13.758 1 37.44 9 ILE B CA 1
ATOM 1474 C C . ILE B 1 9 ? -0.587 16.391 -12.359 1 37.44 9 ILE B C 1
ATOM 1476 O O . ILE B 1 9 ? -1.461 15.531 -12.219 1 37.44 9 ILE B O 1
ATOM 1480 N N . PHE B 1 10 ? -0.019 16.906 -11.289 1 41.28 10 PHE B N 1
ATOM 1481 C CA . PHE B 1 10 ? -0.335 16.469 -9.938 1 41.28 10 PHE B CA 1
ATOM 1482 C C . PHE B 1 10 ? -1.362 17.391 -9.297 1 41.28 10 PHE B C 1
ATOM 1484 O O . PHE B 1 10 ? -1.838 17.125 -8.188 1 41.28 10 PHE B O 1
ATOM 1491 N N . ASP B 1 11 ? -1.415 18.562 -9.602 1 44.19 11 ASP B N 1
ATOM 1492 C CA . ASP B 1 11 ? -2.26 19.484 -8.844 1 44.19 11 ASP B CA 1
ATOM 1493 C C . ASP B 1 11 ? -3.725 19.047 -8.898 1 44.19 11 ASP B C 1
ATOM 1495 O O . ASP B 1 11 ? -4.465 19.234 -7.93 1 44.19 11 ASP B O 1
ATOM 1499 N N . ASP B 1 12 ? -4.547 18.875 -10.148 1 46 12 ASP B N 1
ATOM 1500 C CA . ASP B 1 12 ? -6 18.766 -10.188 1 46 12 ASP B CA 1
ATOM 1501 C C . ASP B 1 12 ? -6.434 17.297 -10.273 1 46 12 ASP B C 1
ATOM 1503 O O . ASP B 1 12 ? -5.805 16.5 -10.969 1 46 12 ASP B O 1
ATOM 1507 N N . GLY B 1 13 ? -7.148 16.656 -9.117 1 51.69 13 GLY B N 1
ATOM 1508 C CA . GLY B 1 13 ? -7.961 15.445 -9.094 1 51.69 13 GLY B CA 1
ATOM 1509 C C . GLY B 1 13 ? -8.164 14.844 -10.469 1 51.69 13 GLY B C 1
ATOM 1510 O O . GLY B 1 13 ? -8.188 13.617 -10.617 1 51.69 13 GLY B O 1
ATOM 1511 N N . TYR B 1 14 ? -8.094 15.695 -11.391 1 47.12 14 TYR B N 1
ATOM 1512 C CA . TYR B 1 14 ? -8.344 15.297 -12.773 1 47.12 14 TYR B CA 1
ATOM 1513 C C . TYR B 1 14 ? -7.094 14.672 -13.398 1 47.12 14 TYR B C 1
ATOM 1515 O O . TYR B 1 14 ? -7.188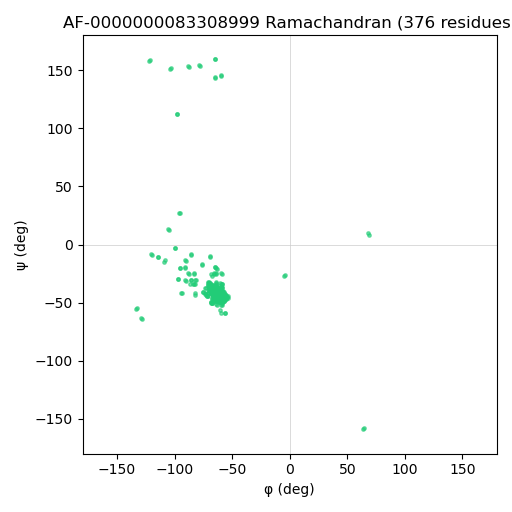 13.703 -14.148 1 47.12 14 TYR B O 1
ATOM 1523 N N . THR B 1 15 ? -6.004 15.133 -13.023 1 53.66 15 THR B N 1
ATOM 1524 C CA . THR B 1 15 ? -4.781 14.617 -13.625 1 53.66 15 THR B CA 1
ATOM 1525 C C . THR B 1 15 ? -4.469 13.219 -13.109 1 53.66 15 THR B C 1
ATOM 1527 O O . THR B 1 15 ? -4.039 12.352 -13.867 1 53.66 15 THR B O 1
ATOM 1530 N N . ASP B 1 16 ? -4.746 13.117 -11.914 1 69.38 16 ASP B N 1
ATOM 1531 C CA . ASP B 1 16 ? -4.531 11.773 -11.383 1 69.38 16 ASP B CA 1
ATOM 1532 C C . ASP B 1 16 ? -5.477 10.766 -12.031 1 69.38 16 ASP B C 1
ATOM 1534 O O . ASP B 1 16 ? -5.066 9.648 -12.367 1 69.38 16 ASP B O 1
ATOM 1538 N N . LYS B 1 17 ? -6.648 11.289 -12.281 1 70.44 17 LYS B N 1
ATOM 1539 C CA . LYS B 1 17 ? -7.625 10.406 -12.906 1 70.44 17 LYS B CA 1
ATOM 1540 C C . LYS B 1 17 ? -7.211 10.055 -14.336 1 70.44 17 LYS B C 1
ATOM 1542 O O . LYS B 1 17 ? -7.324 8.898 -14.75 1 70.44 17 LYS B O 1
ATOM 1547 N N . ILE B 1 18 ? -6.695 10.969 -14.922 1 64.31 18 ILE B N 1
ATOM 1548 C CA . ILE B 1 18 ? -6.285 10.758 -16.297 1 64.31 18 ILE B CA 1
ATOM 1549 C C . ILE B 1 18 ? -5.09 9.812 -16.359 1 64.31 18 ILE B C 1
ATOM 1551 O O . ILE B 1 18 ? -5.039 8.906 -17.188 1 64.31 18 ILE B O 1
ATOM 1555 N N . LEU B 1 19 ? -4.223 10.016 -15.438 1 75.12 19 LEU B N 1
ATOM 1556 C CA . LEU B 1 19 ? -3.014 9.203 -15.453 1 75.12 19 LEU B CA 1
ATOM 1557 C C . LEU B 1 19 ? -3.34 7.742 -15.133 1 75.12 19 LEU B C 1
ATOM 1559 O O . LEU B 1 19 ? -2.959 6.84 -15.883 1 75.12 19 LEU B O 1
ATOM 1563 N N . VAL B 1 20 ? -4.078 7.535 -14.062 1 80.19 20 VAL B N 1
ATOM 1564 C CA . VAL B 1 20 ? -4.422 6.172 -13.68 1 80.19 20 VAL B CA 1
ATOM 1565 C C . VAL B 1 20 ? -5.34 5.555 -14.734 1 80.19 20 VAL B C 1
ATOM 1567 O O . VAL B 1 20 ? -5.195 4.379 -15.086 1 80.19 20 VAL B O 1
ATOM 1570 N N . GLY B 1 21 ? -6.234 6.375 -15.234 1 82.25 21 GLY B N 1
ATOM 1571 C CA . GLY B 1 21 ? -7.102 5.91 -16.312 1 82.25 21 GLY B CA 1
ATOM 1572 C C . GLY B 1 21 ? -6.348 5.555 -17.578 1 82.25 21 GLY B C 1
ATOM 1573 O O . GLY B 1 21 ? -6.621 4.527 -18.203 1 82.25 21 GLY B O 1
ATOM 1574 N N . SER B 1 22 ? -5.402 6.379 -17.891 1 82.62 22 SER B N 1
ATOM 1575 C CA . SER B 1 22 ? -4.613 6.133 -19.094 1 82.62 22 SER B CA 1
ATOM 1576 C C . SER B 1 22 ? -3.754 4.883 -18.938 1 82.62 22 SER B C 1
ATOM 1578 O O . SER B 1 22 ? -3.684 4.059 -19.859 1 82.62 22 SER B O 1
ATOM 1580 N N . ILE B 1 23 ? -3.16 4.73 -17.828 1 86.12 23 ILE B N 1
ATOM 1581 C CA . ILE B 1 23 ? -2.334 3.555 -17.578 1 86.12 23 ILE B CA 1
ATOM 1582 C C . ILE B 1 23 ? -3.197 2.297 -17.625 1 86.12 23 ILE B C 1
ATOM 1584 O O . ILE B 1 23 ? -2.828 1.305 -18.266 1 86.12 23 ILE B O 1
ATOM 1588 N N . THR B 1 24 ? -4.316 2.42 -17.016 1 92 24 THR B N 1
ATOM 1589 C CA . THR B 1 24 ? -5.242 1.295 -17.016 1 92 24 THR B CA 1
ATOM 1590 C C . THR B 1 24 ? -5.684 0.956 -18.438 1 92 24 THR B C 1
ATOM 1592 O O . THR B 1 24 ? -5.711 -0.216 -18.828 1 92 24 THR B O 1
ATOM 1595 N N . GLY B 1 25 ? -5.996 2.016 -19.219 1 93.38 25 GLY B N 1
ATOM 1596 C CA . GLY B 1 25 ? -6.391 1.815 -20.609 1 93.38 25 GLY B CA 1
ATOM 1597 C C . GLY B 1 25 ? -5.312 1.149 -21.438 1 93.38 25 GLY B C 1
ATOM 1598 O O . GLY B 1 25 ? -5.598 0.24 -22.219 1 93.38 25 GLY B O 1
ATOM 1599 N N . VAL B 1 26 ? -4.09 1.534 -21.297 1 92.38 26 VAL B N 1
ATOM 1600 C CA . VAL B 1 26 ? -2.977 0.956 -22.047 1 92.38 26 VAL B CA 1
ATOM 1601 C C . VAL B 1 26 ? -2.795 -0.508 -21.656 1 92.38 26 VAL B C 1
ATOM 1603 O O . VAL B 1 26 ? -2.613 -1.373 -22.516 1 92.38 26 VAL B O 1
ATOM 1606 N N . ILE B 1 27 ? -2.871 -0.779 -20.344 1 93.75 27 ILE B N 1
ATOM 1607 C CA . ILE B 1 27 ? -2.711 -2.146 -19.875 1 93.75 27 ILE B CA 1
ATOM 1608 C C . ILE B 1 27 ? -3.805 -3.033 -20.469 1 93.75 27 ILE B C 1
ATOM 1610 O O . ILE B 1 27 ? -3.521 -4.109 -20.984 1 93.75 27 ILE B O 1
ATOM 1614 N N . LEU B 1 28 ? -5 -2.525 -20.484 1 95.56 28 LEU B N 1
ATOM 1615 C CA . LEU B 1 28 ? -6.121 -3.316 -20.984 1 95.56 28 LEU B CA 1
ATOM 1616 C C . LEU B 1 28 ? -6.027 -3.506 -22.484 1 95.56 28 LEU B C 1
ATOM 1618 O O . LEU B 1 28 ? -6.418 -4.551 -23.016 1 95.56 28 LEU B O 1
ATOM 1622 N N . ALA B 1 29 ? -5.484 -2.518 -23.141 1 94.94 29 ALA B N 1
ATOM 1623 C CA . ALA B 1 29 ? -5.344 -2.584 -24.594 1 94.94 29 ALA B CA 1
ATOM 1624 C C . ALA B 1 29 ? -4.281 -3.6 -25 1 94.94 29 ALA B C 1
ATOM 1626 O O . ALA B 1 29 ? -4.406 -4.266 -26.031 1 94.94 29 ALA B O 1
ATOM 1627 N N . VAL B 1 30 ? -3.23 -3.742 -24.234 1 96.38 30 VAL B N 1
ATOM 1628 C CA . VAL B 1 30 ? -2.098 -4.594 -24.594 1 96.38 30 VAL B CA 1
ATOM 1629 C C . VAL B 1 30 ? -2.318 -6 -24.047 1 96.38 30 VAL B C 1
ATOM 1631 O O . VAL B 1 30 ? -1.746 -6.969 -24.547 1 96.38 30 VAL B O 1
ATOM 1634 N N . LEU B 1 31 ? -3.146 -6.129 -23.109 1 96.75 31 LEU B N 1
ATOM 1635 C CA . LEU B 1 31 ? -3.34 -7.359 -22.344 1 96.75 31 LEU B CA 1
ATOM 1636 C C . LEU B 1 31 ? -3.656 -8.523 -23.281 1 96.75 31 LEU B C 1
ATOM 1638 O O . LEU B 1 31 ? -3.059 -9.602 -23.156 1 96.75 31 LEU B O 1
ATOM 1642 N N . PRO B 1 32 ? -4.559 -8.391 -24.344 1 95.81 32 PRO B N 1
ATOM 1643 C CA . PRO B 1 32 ? -4.895 -9.516 -25.219 1 95.81 32 PRO B CA 1
ATOM 1644 C C . PRO B 1 32 ? -3.729 -9.945 -26.109 1 95.81 32 PRO B C 1
ATOM 1646 O O . PRO B 1 32 ? -3.76 -11.023 -26.688 1 95.81 32 PRO B O 1
ATOM 1649 N N . LYS B 1 33 ? -2.684 -9.18 -26.156 1 97.5 33 LYS B N 1
ATOM 1650 C CA . LYS B 1 33 ? -1.551 -9.469 -27.031 1 97.5 33 LYS B CA 1
ATOM 1651 C C . LYS B 1 33 ? -0.412 -10.125 -26.266 1 97.5 33 LYS B C 1
ATOM 1653 O O . LYS B 1 33 ? 0.585 -10.547 -26.844 1 97.5 33 LYS B O 1
ATOM 1658 N N . LEU B 1 34 ? -0.604 -10.258 -24.984 1 97.5 34 LEU B N 1
ATOM 1659 C CA . LEU B 1 34 ? 0.447 -10.805 -24.141 1 97.5 34 LEU B CA 1
ATOM 1660 C C . LEU B 1 34 ? 0.358 -12.328 -24.078 1 97.5 34 LEU B C 1
ATOM 1662 O O . LEU B 1 34 ? -0.704 -12.898 -24.328 1 97.5 34 LEU B O 1
ATOM 1666 N N . SER B 1 35 ? 1.562 -12.922 -23.828 1 97.25 35 SER B N 1
ATOM 1667 C CA . SER B 1 35 ? 1.581 -14.359 -23.578 1 97.25 35 SER B CA 1
ATOM 1668 C C . S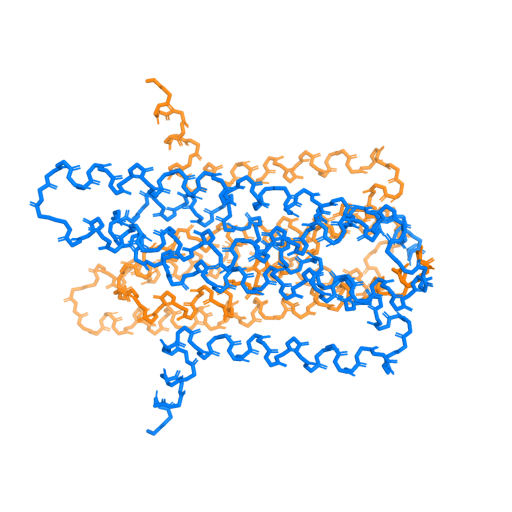ER B 1 35 ? 0.828 -14.703 -22.297 1 97.25 35 SER B C 1
ATOM 1670 O O . SER B 1 35 ? 0.667 -13.859 -21.422 1 97.25 35 SER B O 1
ATOM 1672 N N . PRO B 1 36 ? 0.392 -15.953 -22.125 1 96.38 36 PRO B N 1
ATOM 1673 C CA . PRO B 1 36 ? -0.366 -16.344 -20.938 1 96.38 36 PRO B CA 1
ATOM 1674 C C . PRO B 1 36 ? 0.398 -16.094 -19.641 1 96.38 36 PRO B C 1
ATOM 1676 O O . PRO B 1 36 ? -0.167 -15.562 -18.688 1 96.38 36 PRO B O 1
ATOM 1679 N N . PRO B 1 37 ? 1.712 -16.359 -19.609 1 96.12 37 PRO B N 1
ATOM 1680 C CA . PRO B 1 37 ? 2.424 -16.031 -18.375 1 96.12 37 PRO B CA 1
ATOM 1681 C C . PRO B 1 37 ? 2.43 -14.523 -18.078 1 96.12 37 PRO B C 1
ATOM 1683 O O . PRO B 1 37 ? 2.33 -14.125 -16.922 1 96.12 37 PRO B O 1
ATOM 1686 N N . ALA B 1 38 ? 2.539 -13.766 -19.109 1 97.75 38 ALA B N 1
ATOM 1687 C CA . ALA B 1 38 ? 2.518 -12.312 -18.922 1 97.75 38 ALA B CA 1
ATOM 1688 C C . ALA B 1 38 ? 1.146 -11.844 -18.438 1 97.75 38 ALA B C 1
ATOM 1690 O O . ALA B 1 38 ? 1.047 -10.953 -17.594 1 97.75 38 ALA B O 1
ATOM 1691 N N . VAL B 1 39 ? 0.059 -12.383 -18.984 1 98 39 VAL B N 1
ATOM 1692 C CA . VAL B 1 39 ? -1.289 -12.062 -18.531 1 98 39 VAL B CA 1
ATOM 1693 C C . VAL B 1 39 ? -1.442 -12.477 -17.062 1 98 39 VAL B C 1
ATOM 1695 O O . VAL B 1 39 ? -2.045 -11.75 -16.266 1 98 39 VAL B O 1
ATOM 1698 N N . GLY B 1 40 ? -0.847 -13.648 -16.766 1 96.69 40 GLY B N 1
ATOM 1699 C CA . GLY B 1 40 ? -0.863 -14.102 -15.383 1 96.69 40 GLY B CA 1
ATOM 1700 C C . GLY B 1 40 ? -0.163 -13.148 -14.438 1 96.69 40 GLY B C 1
ATOM 1701 O O . GLY B 1 40 ? -0.621 -12.938 -13.312 1 96.69 40 GLY B O 1
ATOM 1702 N N . ALA B 1 41 ? 0.93 -12.609 -14.914 1 97.25 41 ALA B N 1
ATOM 1703 C CA . ALA B 1 41 ? 1.646 -11.625 -14.109 1 97.25 41 ALA B CA 1
ATOM 1704 C C . ALA B 1 41 ? 0.803 -10.375 -13.898 1 97.25 41 ALA B C 1
ATOM 1706 O O . ALA B 1 41 ? 0.74 -9.844 -12.781 1 97.25 41 ALA B O 1
ATOM 1707 N N . VAL B 1 42 ? 0.175 -9.93 -14.938 1 98.12 42 VAL B N 1
ATOM 1708 C CA . VAL B 1 42 ? -0.657 -8.734 -14.852 1 98.12 42 VAL B CA 1
ATOM 1709 C C . VAL B 1 42 ? -1.821 -8.977 -13.898 1 98.12 42 VAL B C 1
ATOM 1711 O O . VAL B 1 42 ? -2.184 -8.102 -13.109 1 98.12 42 VAL B O 1
ATOM 1714 N N . TYR B 1 43 ? -2.43 -10.156 -13.93 1 97.5 43 TYR B N 1
ATOM 1715 C CA . TYR B 1 43 ? -3.461 -10.562 -12.984 1 97.5 43 TYR B CA 1
ATOM 1716 C C . TYR B 1 43 ? -2.959 -10.453 -11.547 1 97.5 43 TYR B C 1
ATOM 1718 O O . TYR B 1 43 ? -3.631 -9.875 -10.688 1 97.5 43 TYR B O 1
ATOM 1726 N N . ALA B 1 44 ? -1.77 -10.961 -11.32 1 97.44 44 ALA B N 1
ATOM 1727 C CA . ALA B 1 44 ? -1.195 -10.953 -9.984 1 97.44 44 ALA B CA 1
ATOM 1728 C C . ALA B 1 44 ? -0.962 -9.523 -9.492 1 97.44 44 ALA B C 1
ATOM 1730 O O . ALA B 1 44 ? -1.229 -9.203 -8.336 1 97.44 44 ALA B O 1
ATOM 1731 N N . PHE B 1 45 ? -0.501 -8.68 -10.375 1 98.38 45 PHE B N 1
ATOM 1732 C CA . PHE B 1 45 ? -0.275 -7.285 -10 1 98.38 45 PHE B CA 1
ATOM 1733 C C . PHE B 1 45 ? -1.594 -6.582 -9.703 1 98.38 45 PHE B C 1
ATOM 1735 O O . PHE B 1 45 ? -1.664 -5.746 -8.797 1 98.38 45 PHE B O 1
ATOM 1742 N N . GLY B 1 46 ? -2.611 -6.887 -10.492 1 98.44 46 GLY B N 1
ATOM 1743 C CA . GLY B 1 46 ? -3.924 -6.293 -10.281 1 98.44 46 GLY B CA 1
ATOM 1744 C C . GLY B 1 46 ? -4.508 -6.594 -8.914 1 98.44 46 GLY B C 1
ATOM 1745 O O . GLY B 1 46 ? -5.297 -5.809 -8.383 1 98.44 46 GLY B O 1
ATOM 1746 N N . ILE B 1 47 ? -4.078 -7.68 -8.32 1 98.31 47 ILE B N 1
ATOM 1747 C CA . ILE B 1 47 ? -4.547 -8.094 -7 1 98.31 47 ILE B CA 1
ATOM 1748 C C . ILE B 1 47 ? -3.594 -7.57 -5.926 1 98.31 47 ILE B C 1
ATOM 1750 O O . ILE B 1 47 ? -4.031 -7.023 -4.914 1 98.31 47 ILE B O 1
ATOM 1754 N N . ALA B 1 48 ? -2.336 -7.641 -6.152 1 98.62 48 ALA B N 1
ATOM 1755 C CA . ALA B 1 48 ? -1.307 -7.414 -5.145 1 98.62 48 ALA B CA 1
ATOM 1756 C C . ALA B 1 48 ? -1.184 -5.93 -4.805 1 98.62 48 ALA B C 1
ATOM 1758 O O . ALA B 1 48 ? -1.047 -5.562 -3.637 1 98.62 48 ALA B O 1
ATOM 1759 N N . ILE B 1 49 ? -1.225 -5.07 -5.801 1 98.62 49 ILE B N 1
ATOM 1760 C CA . ILE B 1 49 ? -0.992 -3.65 -5.566 1 98.62 49 ILE B CA 1
ATOM 1761 C C . ILE B 1 49 ? -2.133 -3.07 -4.734 1 98.62 49 ILE B C 1
ATOM 1763 O O . ILE B 1 49 ? -1.902 -2.492 -3.67 1 98.62 49 ILE B O 1
ATOM 1767 N N . PRO B 1 50 ? -3.4 -3.303 -5.129 1 98.81 50 PRO B N 1
ATOM 1768 C CA . PRO B 1 50 ? -4.461 -2.793 -4.258 1 98.81 50 PRO B CA 1
ATOM 1769 C C . PRO B 1 50 ? -4.441 -3.432 -2.869 1 98.81 50 PRO B C 1
ATOM 1771 O O . PRO B 1 50 ? -4.734 -2.764 -1.874 1 98.81 50 PRO B O 1
ATOM 1774 N N . LEU B 1 51 ? -4.145 -4.668 -2.787 1 98.81 51 LEU B N 1
ATOM 1775 C CA . LEU B 1 51 ? -4.117 -5.363 -1.504 1 98.81 51 LEU B CA 1
ATOM 1776 C C . LEU B 1 51 ? -3.129 -4.707 -0.549 1 98.81 51 LEU B C 1
ATOM 1778 O O . LEU B 1 51 ? -3.463 -4.43 0.604 1 98.81 51 LEU B O 1
ATOM 1782 N N . GLY B 1 52 ? -1.914 -4.48 -0.977 1 98.75 52 GLY B N 1
ATOM 1783 C CA . GLY B 1 52 ? -0.908 -3.838 -0.146 1 98.75 52 GLY B CA 1
ATOM 1784 C C . GLY B 1 52 ? -1.26 -2.408 0.22 1 98.75 52 GLY B C 1
ATOM 1785 O O . GLY B 1 52 ? -1.022 -1.974 1.35 1 98.75 52 GLY B O 1
ATOM 1786 N N . MET B 1 53 ? -1.763 -1.748 -0.776 1 98.56 53 MET B N 1
ATOM 1787 C CA . MET B 1 53 ? -2.23 -0.386 -0.54 1 98.56 53 MET B CA 1
ATOM 1788 C C . MET B 1 53 ? -3.322 -0.363 0.525 1 98.56 53 MET B C 1
ATOM 1790 O O . MET B 1 53 ? -3.279 0.456 1.445 1 98.56 53 MET B O 1
ATOM 1794 N N . GLN B 1 54 ? -4.281 -1.257 0.411 1 98.69 54 GLN B N 1
ATOM 1795 C CA . GLN B 1 54 ? -5.375 -1.337 1.374 1 98.69 54 GLN B CA 1
ATOM 1796 C C . GLN B 1 54 ? -4.852 -1.668 2.77 1 98.69 54 GLN B C 1
ATOM 1798 O O . GLN B 1 54 ? -5.293 -1.076 3.758 1 98.69 54 GLN B O 1
ATOM 1803 N N . ALA B 1 55 ? -3.943 -2.582 2.828 1 98.12 55 ALA B N 1
ATOM 1804 C CA . ALA B 1 55 ? -3.371 -2.955 4.117 1 98.12 55 ALA B CA 1
ATOM 1805 C C . ALA B 1 55 ? -2.678 -1.766 4.777 1 98.12 55 ALA B C 1
ATOM 1807 O O . ALA B 1 55 ? -2.893 -1.491 5.961 1 98.12 55 ALA B O 1
ATOM 1808 N N . TRP B 1 56 ? -1.953 -1.052 4.031 1 98.19 56 TRP B N 1
ATOM 1809 C CA . TRP B 1 56 ? -1.205 0.087 4.555 1 98.19 56 TRP B CA 1
ATOM 1810 C C . TRP B 1 56 ? -2.146 1.203 4.992 1 98.19 56 TRP B C 1
ATOM 1812 O O . TRP B 1 56 ? -2.043 1.708 6.113 1 98.19 56 TRP B O 1
ATOM 1822 N N . VAL B 1 57 ? -3.057 1.564 4.176 1 98.25 57 VAL B N 1
ATOM 1823 C CA . VAL B 1 57 ? -3.906 2.727 4.418 1 98.25 57 VAL B CA 1
ATOM 1824 C C . VAL B 1 57 ? -4.879 2.428 5.559 1 98.25 57 VAL B C 1
ATOM 1826 O O . VAL B 1 57 ? -5.098 3.271 6.43 1 98.25 57 VAL B O 1
ATOM 1829 N N . S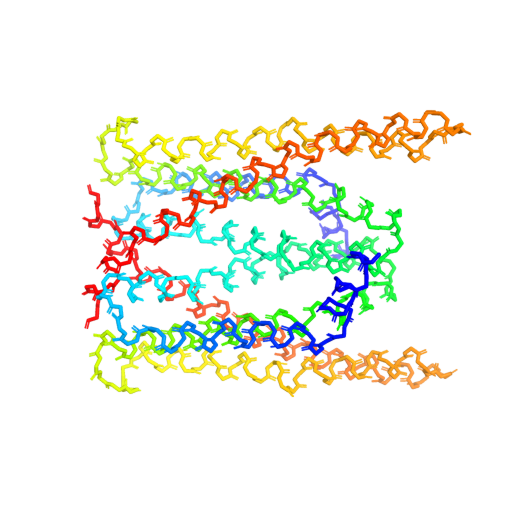ER B 1 58 ? -5.453 1.24 5.602 1 97.44 58 SER B N 1
ATOM 1830 C CA . SER B 1 58 ? -6.523 0.928 6.539 1 97.44 58 SER B CA 1
ATOM 1831 C C . SER B 1 58 ? -5.969 0.566 7.914 1 97.44 58 SER B C 1
ATOM 1833 O O . SER B 1 58 ? -6.594 0.856 8.938 1 97.44 58 SER B O 1
ATOM 1835 N N . PHE B 1 59 ? -4.781 -0.009 7.895 1 96.12 59 PHE B N 1
ATOM 1836 C CA . PHE B 1 59 ? -4.367 -0.569 9.172 1 96.12 59 PHE B CA 1
ATOM 1837 C C . PHE B 1 59 ? -3.152 0.171 9.719 1 96.12 59 PHE B C 1
ATOM 1839 O O . PHE B 1 59 ? -2.785 -0.001 10.883 1 96.12 59 PHE B O 1
ATOM 1846 N N . VAL B 1 60 ? -2.512 1.015 8.938 1 95.69 60 VAL B N 1
ATOM 1847 C CA . VAL B 1 60 ? -1.288 1.642 9.43 1 95.69 60 VAL B CA 1
ATOM 1848 C C . VAL B 1 60 ? -1.37 3.154 9.234 1 95.69 60 VAL B C 1
ATOM 1850 O O . VAL B 1 60 ? -1.477 3.904 10.211 1 95.69 60 VAL B O 1
ATOM 1853 N N . ALA B 1 61 ? -1.444 3.594 8 1 97.25 61 ALA B N 1
ATOM 1854 C CA . ALA B 1 61 ? -1.358 5.023 7.707 1 97.25 61 ALA B CA 1
ATOM 1855 C C . ALA B 1 61 ? -2.578 5.766 8.25 1 97.25 61 ALA B C 1
ATOM 1857 O O . ALA B 1 61 ? -2.441 6.82 8.875 1 97.25 61 ALA B O 1
ATOM 1858 N N . GLY B 1 62 ? -3.754 5.219 7.992 1 95.88 62 GLY B N 1
ATOM 1859 C CA . GLY B 1 62 ? -4.973 5.855 8.469 1 95.88 62 GLY B CA 1
ATOM 1860 C C . GLY B 1 62 ? -4.988 6.07 9.969 1 95.88 62 GLY B C 1
ATOM 1861 O O . GLY B 1 62 ? -5.105 7.203 10.438 1 95.88 62 GLY B O 1
ATOM 1862 N N . PRO B 1 63 ? -4.859 5.004 10.742 1 96.06 63 PRO B N 1
ATOM 1863 C CA . PRO B 1 63 ? -4.848 5.133 12.203 1 96.06 63 PRO B CA 1
ATOM 1864 C C . PRO B 1 63 ? -3.711 6.02 12.703 1 96.06 63 PRO B C 1
ATOM 1866 O O . PRO B 1 63 ? -3.887 6.762 13.672 1 96.06 63 PRO B O 1
ATOM 1869 N N . THR B 1 64 ? -2.531 5.988 12.078 1 95.75 64 THR B N 1
ATOM 1870 C CA . THR B 1 64 ? -1.412 6.828 12.492 1 95.75 64 THR B CA 1
ATOM 1871 C C . THR B 1 64 ? -1.726 8.305 12.242 1 95.75 64 THR B C 1
ATOM 1873 O O . THR B 1 64 ? -1.501 9.141 13.117 1 95.75 64 THR B O 1
ATOM 1876 N N . MET B 1 65 ? -2.307 8.641 11.156 1 96.94 65 MET B N 1
ATOM 1877 C CA . MET B 1 65 ? -2.533 10.031 10.773 1 96.94 65 MET B CA 1
ATOM 1878 C C . MET B 1 65 ? -3.672 10.633 11.586 1 96.94 65 MET B C 1
ATOM 1880 O O . MET B 1 65 ? -3.604 11.797 11.984 1 96.94 65 MET B O 1
ATOM 1884 N N . ILE B 1 66 ? -4.742 9.906 11.82 1 96.06 66 ILE B N 1
ATOM 1885 C CA . ILE B 1 66 ? -5.867 10.469 12.562 1 96.06 66 ILE B CA 1
ATOM 1886 C C . ILE B 1 66 ? -5.441 10.75 14 1 96.06 66 ILE B C 1
ATOM 1888 O O . ILE B 1 66 ? -5.969 11.664 14.641 1 96.06 66 ILE B O 1
ATOM 1892 N N . ARG B 1 67 ? -4.426 10.047 14.508 1 95.44 67 ARG B N 1
ATOM 1893 C CA . ARG B 1 67 ? -3.957 10.211 15.875 1 95.44 67 ARG B CA 1
ATOM 1894 C C . ARG B 1 67 ? -2.988 11.383 15.992 1 95.44 67 ARG B C 1
ATOM 1896 O O . ARG B 1 67 ? -2.848 11.984 17.062 1 95.44 67 ARG B O 1
ATOM 1903 N N . HIS B 1 68 ? -2.352 11.719 14.93 1 95.69 68 HIS B N 1
ATOM 1904 C CA . HIS B 1 68 ? -1.219 12.617 15.094 1 95.69 68 HIS B CA 1
ATOM 1905 C C . HIS B 1 68 ? -1.423 13.906 14.305 1 95.69 68 HIS B C 1
ATOM 1907 O O . HIS B 1 68 ? -0.644 14.852 14.445 1 95.69 68 HIS B O 1
ATOM 1913 N N . LEU B 1 69 ? -2.428 13.945 13.508 1 95.81 69 LEU B N 1
ATOM 1914 C CA . LEU B 1 69 ? -2.764 15.18 12.797 1 95.81 69 LEU B CA 1
ATOM 1915 C C . LEU B 1 69 ? -3.967 15.859 13.438 1 95.81 69 LEU B C 1
ATOM 1917 O O . LEU B 1 69 ? -4.828 15.203 14.016 1 95.81 69 LEU B O 1
ATOM 1921 N N . GLU B 1 70 ? -3.975 17.188 13.289 1 96.69 70 GLU B N 1
ATOM 1922 C CA . GLU B 1 70 ? -5.219 17.875 13.586 1 96.69 70 GLU B CA 1
ATOM 1923 C C . GLU B 1 70 ? -6.359 17.391 12.703 1 96.69 70 GLU B C 1
ATOM 1925 O O . GLU B 1 70 ? -6.156 17.094 11.523 1 96.69 70 GLU B O 1
ATOM 1930 N N . ARG B 1 71 ? -7.516 17.359 13.258 1 94.88 71 ARG B N 1
ATOM 1931 C CA . ARG B 1 71 ? -8.664 16.75 12.594 1 94.88 71 ARG B CA 1
ATOM 1932 C C . ARG B 1 71 ? -8.898 17.391 11.227 1 94.88 71 ARG B C 1
ATOM 1934 O O . ARG B 1 71 ? -9.18 16.688 10.25 1 94.88 71 ARG B O 1
ATOM 1941 N N . GLN B 1 72 ? -8.82 18.641 11.164 1 94.56 72 GLN B N 1
ATOM 1942 C CA . GLN B 1 72 ? -9.062 19.312 9.898 1 94.56 72 GLN B CA 1
ATOM 1943 C C . GLN B 1 72 ? -7.977 18.984 8.883 1 94.56 72 GLN B C 1
ATOM 1945 O O . GLN B 1 72 ? -8.266 18.766 7.703 1 94.56 72 GLN B O 1
ATOM 1950 N N . THR B 1 73 ? -6.691 19.016 9.32 1 96.44 73 THR B N 1
ATOM 1951 C CA . THR B 1 73 ? -5.574 18.656 8.453 1 96.44 73 THR B CA 1
ATOM 1952 C C . THR B 1 73 ? -5.711 17.234 7.957 1 96.44 73 THR B C 1
ATOM 1954 O O . THR B 1 73 ? -5.504 16.953 6.773 1 96.44 73 THR B O 1
ATOM 1957 N N . PHE B 1 74 ? -6.09 16.359 8.906 1 97.56 74 PHE B N 1
ATOM 1958 C CA . PHE B 1 74 ? -6.305 14.961 8.562 1 97.56 74 PHE B CA 1
ATOM 1959 C C . PHE B 1 74 ? -7.379 14.82 7.492 1 97.56 74 PHE B C 1
ATOM 1961 O O . PHE B 1 74 ? -7.172 14.156 6.477 1 97.56 74 PHE B O 1
ATOM 1968 N N . SER B 1 75 ? -8.547 15.438 7.73 1 96.12 75 SER B N 1
ATOM 1969 C CA . SER B 1 75 ? -9.648 15.297 6.785 1 96.12 75 SER B CA 1
ATOM 1970 C C . SER B 1 75 ? -9.297 15.906 5.43 1 96.12 75 SER B C 1
ATOM 1972 O O . SER B 1 75 ? -9.688 15.375 4.387 1 96.12 75 SER B O 1
ATOM 1974 N N . ASP B 1 76 ? -8.547 16.969 5.449 1 95.56 76 ASP B N 1
ATOM 1975 C CA . ASP B 1 76 ? -8.164 17.609 4.203 1 95.56 76 ASP B CA 1
ATOM 1976 C C . ASP B 1 76 ? -7.254 16.719 3.367 1 95.56 76 ASP B C 1
ATOM 1978 O O . ASP B 1 76 ? -7.457 16.578 2.158 1 95.56 76 ASP B O 1
ATOM 1982 N N . ILE B 1 77 ? -6.262 16.141 3.998 1 96.94 77 ILE B N 1
ATOM 1983 C CA . ILE B 1 77 ? -5.328 15.305 3.244 1 96.94 77 ILE B CA 1
ATOM 1984 C C . ILE B 1 77 ? -6.027 14.016 2.803 1 96.94 77 ILE B C 1
ATOM 1986 O O . ILE B 1 77 ? -5.77 13.508 1.709 1 96.94 77 ILE B O 1
ATOM 1990 N N . GLN B 1 78 ? -6.93 13.445 3.664 1 96.06 78 GLN B N 1
ATOM 1991 C CA . GLN B 1 78 ? -7.668 12.25 3.273 1 96.06 78 GLN B CA 1
ATOM 1992 C C . GLN B 1 78 ? -8.57 12.523 2.072 1 96.06 78 GLN B C 1
ATOM 1994 O O . GLN B 1 78 ? -8.766 11.648 1.225 1 96.06 78 GLN B O 1
ATOM 1999 N N . SER B 1 79 ? -9.164 13.742 1.983 1 96 79 SER B N 1
ATOM 2000 C CA . SER B 1 79 ? -10.031 14.109 0.869 1 96 79 SER B CA 1
ATOM 2001 C C . SER B 1 79 ? -9.266 14.125 -0.449 1 96 79 SER B C 1
ATOM 2003 O O . SER B 1 79 ? -9.859 14 -1.521 1 96 79 SER B O 1
ATOM 2005 N N . ARG B 1 80 ? -7.945 14.234 -0.39 1 94.75 80 ARG B N 1
ATOM 2006 C CA . ARG B 1 80 ? -7.109 14.188 -1.586 1 94.75 80 ARG B CA 1
ATOM 2007 C C . ARG B 1 80 ? -6.676 12.758 -1.89 1 94.75 80 ARG B C 1
ATOM 2009 O O . ARG B 1 80 ? -6.48 12.391 -3.051 1 94.75 80 ARG B O 1
ATOM 2016 N N . LEU B 1 81 ? -6.52 11.945 -0.896 1 96.5 81 LEU B N 1
ATOM 2017 C CA . LEU B 1 81 ? -5.969 10.602 -1.043 1 96.5 81 LEU B CA 1
ATOM 2018 C C . LEU B 1 81 ? -7.062 9.602 -1.411 1 96.5 81 LEU B C 1
ATOM 2020 O O . LEU B 1 81 ? -6.82 8.656 -2.166 1 96.5 81 LEU B O 1
ATOM 2024 N N . PHE B 1 82 ? -8.336 9.844 -0.949 1 95.88 82 PHE B N 1
ATOM 2025 C CA . PHE B 1 82 ? -9.414 8.883 -1.109 1 95.88 82 PHE B CA 1
ATOM 2026 C C . PHE B 1 82 ? -9.688 8.617 -2.586 1 95.88 82 PHE B C 1
ATOM 2028 O O . PHE B 1 82 ? -9.766 7.465 -3.012 1 95.88 82 PHE B O 1
ATOM 2035 N N . PRO B 1 83 ? -9.828 9.664 -3.395 1 94.75 83 PRO B N 1
ATOM 2036 C CA . PRO B 1 83 ? -10.102 9.406 -4.812 1 94.75 83 PRO B CA 1
ATOM 2037 C C . PRO B 1 83 ? -8.992 8.602 -5.492 1 94.75 83 PRO B C 1
ATOM 2039 O O . PRO B 1 83 ? -9.281 7.738 -6.324 1 94.75 83 PRO B O 1
ATOM 2042 N N . LYS B 1 84 ? -7.77 8.844 -5.188 1 96.06 84 LYS B N 1
ATOM 2043 C CA . LYS B 1 84 ? -6.645 8.117 -5.773 1 96.06 84 LYS B CA 1
ATOM 2044 C C . LYS B 1 84 ? -6.629 6.664 -5.32 1 96.06 84 LYS B C 1
ATOM 2046 O O . LYS B 1 84 ? -6.355 5.762 -6.117 1 96.06 84 LYS B O 1
ATOM 2051 N N . PHE B 1 85 ? -6.891 6.508 -4.07 1 97.19 85 PHE B N 1
ATOM 2052 C CA . PHE B 1 85 ? -7.016 5.176 -3.494 1 97.19 85 PHE B CA 1
ATOM 2053 C C . PHE B 1 85 ? -8.086 4.367 -4.223 1 97.19 85 PHE B C 1
ATOM 2055 O O . PHE B 1 85 ? -7.852 3.211 -4.586 1 97.19 85 PHE B O 1
ATOM 2062 N N . GLY B 1 86 ? -9.258 5.004 -4.395 1 97.12 86 GLY B N 1
ATOM 2063 C CA . GLY B 1 86 ? -10.344 4.34 -5.094 1 97.12 86 GLY B CA 1
ATOM 2064 C C . GLY B 1 86 ? -10.008 4.008 -6.535 1 97.12 86 GLY B C 1
ATOM 2065 O O . GLY B 1 86 ? -10.367 2.938 -7.031 1 97.12 86 GLY B O 1
ATOM 2066 N N . LEU B 1 87 ? -9.367 4.902 -7.188 1 96.25 87 LEU B N 1
ATOM 2067 C CA . LEU B 1 87 ? -9.031 4.703 -8.594 1 96.25 87 LEU B CA 1
ATOM 2068 C C . LEU B 1 87 ? -8.086 3.521 -8.766 1 96.25 87 LEU B C 1
ATOM 2070 O O . LEU B 1 87 ? -8.234 2.725 -9.688 1 96.25 87 LEU B O 1
ATOM 2074 N N . ILE B 1 88 ? -7.098 3.432 -7.895 1 97.5 88 ILE B N 1
ATOM 2075 C CA . ILE B 1 88 ? -6.145 2.33 -7.98 1 97.5 88 ILE B CA 1
ATOM 2076 C C . ILE B 1 88 ? -6.852 1.013 -7.668 1 97.5 88 ILE B C 1
ATOM 2078 O O . ILE B 1 88 ? -6.605 -0.002 -8.328 1 97.5 88 ILE B O 1
ATOM 2082 N N . GLY B 1 89 ? -7.734 1.031 -6.656 1 98.12 89 GLY B N 1
ATOM 2083 C CA . GLY B 1 89 ? -8.531 -0.153 -6.383 1 98.12 89 GLY B CA 1
ATOM 2084 C C . GLY B 1 89 ? -9.398 -0.572 -7.551 1 98.12 89 GLY B C 1
ATOM 2085 O O . GLY B 1 89 ? -9.469 -1.755 -7.895 1 98.12 89 GLY B O 1
ATOM 2086 N N . THR B 1 90 ? -10.07 0.407 -8.141 1 97.88 90 THR B N 1
ATOM 2087 C CA . THR B 1 90 ? -10.93 0.14 -9.281 1 97.88 90 THR B CA 1
ATOM 2088 C C . THR B 1 90 ? -10.117 -0.391 -10.461 1 97.88 90 THR B C 1
ATOM 2090 O O . THR B 1 90 ? -10.5 -1.382 -11.086 1 97.88 90 THR B O 1
ATOM 2093 N N . SER B 1 91 ? -9.016 0.267 -10.742 1 97.75 91 SER B N 1
ATOM 2094 C CA . SER B 1 91 ? -8.148 -0.15 -11.844 1 97.75 91 SER B CA 1
ATOM 2095 C C . SER B 1 91 ? -7.625 -1.565 -11.625 1 97.75 91 SER B C 1
ATOM 2097 O O . SER B 1 91 ? -7.684 -2.4 -12.531 1 97.75 91 SER B O 1
ATOM 2099 N N . GLY B 1 92 ? -7.094 -1.827 -10.422 1 98.38 92 GLY B N 1
ATOM 2100 C CA . GLY B 1 92 ? -6.57 -3.15 -10.125 1 98.38 92 GLY B CA 1
ATOM 2101 C C . GLY B 1 92 ? -7.602 -4.25 -10.281 1 98.38 92 GLY B C 1
ATOM 2102 O O . GLY B 1 92 ? -7.332 -5.281 -10.906 1 98.38 92 GLY B O 1
ATOM 2103 N N . SER B 1 93 ? -8.773 -4.027 -9.719 1 98.44 93 SER B N 1
ATOM 2104 C CA . SER B 1 93 ? -9.82 -5.035 -9.797 1 98.44 93 SER B CA 1
ATOM 2105 C C . SER B 1 93 ? -10.297 -5.238 -11.227 1 98.44 93 SER B C 1
ATOM 2107 O O . SER B 1 93 ? -10.617 -6.359 -11.625 1 98.44 93 SER B O 1
ATOM 2109 N N . MET B 1 94 ? -10.391 -4.203 -11.984 1 98.31 94 MET B N 1
ATOM 2110 C CA . MET B 1 94 ? -10.766 -4.312 -13.391 1 98.31 94 MET B CA 1
ATOM 2111 C C . MET B 1 94 ? -9.727 -5.109 -14.172 1 98.31 94 MET B C 1
ATOM 2113 O O . MET B 1 94 ? -10.07 -5.992 -14.953 1 98.31 94 MET B O 1
ATOM 2117 N N . ILE B 1 95 ? -8.484 -4.77 -14 1 98.31 95 ILE B N 1
ATOM 2118 C CA . ILE B 1 95 ? -7.383 -5.449 -14.68 1 98.31 95 ILE B CA 1
ATOM 2119 C C . ILE B 1 95 ? -7.387 -6.93 -14.312 1 98.31 95 ILE B C 1
ATOM 2121 O O . ILE B 1 95 ? -7.23 -7.793 -15.18 1 98.31 95 ILE B O 1
ATOM 2125 N N . ALA B 1 96 ? -7.551 -7.227 -13.039 1 98.06 96 ALA B N 1
ATOM 2126 C CA . ALA B 1 96 ? -7.566 -8.617 -12.578 1 98.06 96 ALA B CA 1
ATOM 2127 C C . ALA B 1 96 ? -8.711 -9.391 -13.227 1 98.06 96 ALA B C 1
ATOM 2129 O O . ALA B 1 96 ? -8.531 -10.539 -13.648 1 98.06 96 ALA B O 1
ATOM 2130 N N . LEU B 1 97 ? -9.906 -8.773 -13.258 1 97.75 97 LEU B N 1
ATOM 2131 C CA . LEU B 1 97 ? -11.062 -9.445 -13.852 1 97.75 97 LEU B CA 1
ATOM 2132 C C . LEU B 1 97 ? -10.828 -9.727 -15.328 1 97.75 97 LEU B C 1
ATOM 2134 O O . LEU B 1 97 ? -11.078 -10.836 -15.805 1 97.75 97 LEU B O 1
ATOM 2138 N N . VAL B 1 98 ? -10.359 -8.742 -16.078 1 97.56 98 VAL B N 1
ATOM 2139 C CA . VAL B 1 98 ? -10.156 -8.898 -17.5 1 97.56 98 VAL B CA 1
ATOM 2140 C C . VAL B 1 98 ? -9.055 -9.93 -17.766 1 97.56 98 VAL B C 1
ATOM 2142 O O . VAL B 1 98 ? -9.188 -10.781 -18.641 1 97.56 98 VAL B O 1
ATOM 2145 N N . ALA B 1 99 ? -7.965 -9.852 -17 1 97.69 99 ALA B N 1
ATOM 2146 C CA . ALA B 1 99 ? -6.891 -10.828 -17.141 1 97.69 99 ALA B CA 1
ATOM 2147 C C . ALA B 1 99 ? -7.395 -12.242 -16.875 1 97.69 99 ALA B C 1
ATOM 2149 O O . ALA B 1 99 ? -7.059 -13.18 -17.594 1 97.69 99 ALA B O 1
ATOM 2150 N N . GLN B 1 100 ? -8.148 -12.367 -15.82 1 96.94 100 GLN B N 1
ATOM 2151 C CA . GLN B 1 100 ? -8.719 -13.672 -15.484 1 96.94 100 GLN B CA 1
ATOM 2152 C C . GLN B 1 100 ? -9.609 -14.195 -16.609 1 96.94 100 GLN B C 1
ATOM 2154 O O . GLN B 1 100 ? -9.578 -15.383 -16.922 1 96.94 100 GLN B O 1
ATOM 2159 N N . GLN B 1 101 ? -10.398 -13.336 -17.219 1 96.06 101 GLN B N 1
ATOM 2160 C CA . GLN B 1 101 ? -11.281 -13.75 -18.297 1 96.06 101 GLN B CA 1
ATOM 2161 C C . GLN B 1 101 ? -10.484 -14.18 -19.531 1 96.06 101 GLN B C 1
ATOM 2163 O O . GLN B 1 101 ? -10.891 -15.094 -20.25 1 96.06 101 GLN B O 1
ATOM 2168 N N . LEU B 1 102 ? -9.422 -13.555 -19.797 1 95.81 102 LEU B N 1
ATOM 2169 C CA . LEU B 1 102 ? -8.586 -13.891 -20.938 1 95.81 102 LEU B CA 1
ATOM 2170 C C . LEU B 1 102 ? -7.914 -15.242 -20.734 1 95.81 102 LEU B C 1
ATOM 2172 O O . LEU B 1 102 ? -7.73 -16 -21.703 1 95.81 102 LEU B O 1
ATOM 2176 N N . LEU B 1 103 ? -7.59 -15.555 -19.547 1 95.19 103 LEU B N 1
ATOM 2177 C CA . LEU B 1 103 ? -6.914 -16.812 -19.25 1 95.19 103 LEU B CA 1
ATOM 2178 C C . LEU B 1 103 ? -7.918 -17.953 -19.141 1 95.19 103 LEU B C 1
ATOM 2180 O O . LEU B 1 103 ? -7.652 -19.062 -19.641 1 95.19 103 LEU B O 1
ATOM 2184 N N . ALA B 1 104 ? -9 -17.766 -18.547 1 91.56 104 ALA B N 1
ATOM 2185 C CA . ALA B 1 104 ? -9.961 -18.828 -18.25 1 91.56 104 ALA B CA 1
ATOM 2186 C C . ALA B 1 104 ? -10.906 -19.047 -19.422 1 91.56 104 ALA B C 1
ATOM 2188 O O . ALA B 1 104 ? -11.297 -20.188 -19.719 1 91.56 104 ALA B O 1
ATOM 2189 N N . GLY B 1 105 ? -11.258 -18.047 -20.141 1 84.19 105 GLY B N 1
ATOM 2190 C CA . GLY B 1 105 ? -12.141 -18.156 -21.297 1 84.19 105 GLY B CA 1
ATOM 2191 C C . GLY B 1 105 ? -13.562 -18.531 -20.938 1 84.19 105 GLY B C 1
ATOM 2192 O O . GLY B 1 105 ? -14.32 -19.016 -21.781 1 84.19 105 GLY B O 1
ATOM 2193 N N . GLN B 1 106 ? -14 -18.562 -19.75 1 78.81 106 GLN B N 1
ATOM 2194 C CA . GLN B 1 106 ? -15.266 -19.156 -19.344 1 78.81 106 GLN B CA 1
ATOM 2195 C C . GLN B 1 106 ? -16.297 -18.078 -19.031 1 78.81 106 GLN B C 1
ATOM 2197 O O . GLN B 1 106 ? -17.375 -18.391 -18.516 1 78.81 106 GLN B O 1
ATOM 2202 N N . GLY B 1 107 ? -16.109 -16.922 -19.359 1 78.31 107 GLY B N 1
ATOM 2203 C CA . GLY B 1 107 ? -17.078 -15.898 -19 1 78.31 107 GLY B CA 1
ATOM 2204 C C . GLY B 1 107 ? -17.203 -15.703 -17.5 1 78.31 107 GLY B C 1
ATOM 2205 O O . GLY B 1 107 ? -16.297 -16.016 -16.75 1 78.31 107 GLY B O 1
ATOM 2206 N N . LEU B 1 108 ? -18.312 -15.141 -17.031 1 86.12 108 LEU B N 1
ATOM 2207 C CA . LEU B 1 108 ? -18.469 -14.734 -15.641 1 86.12 108 LEU B CA 1
ATOM 2208 C C . LEU B 1 108 ? -19.172 -15.82 -14.828 1 86.12 108 LEU B C 1
ATOM 2210 O O . LEU B 1 108 ? -19.766 -15.531 -13.789 1 86.12 108 LEU B O 1
ATOM 2214 N N . GLY B 1 109 ? -19.031 -17 -15.234 1 86.44 109 GLY B N 1
ATOM 2215 C CA . GLY B 1 109 ? -19.75 -18.094 -14.594 1 86.44 109 GLY B CA 1
ATOM 2216 C C . GLY B 1 109 ? -19.016 -18.688 -13.414 1 86.44 109 GLY B C 1
ATOM 2217 O O . GLY B 1 109 ? -19.641 -19.203 -12.484 1 86.44 109 GLY B O 1
ATOM 2218 N N . SER B 1 110 ? -17.781 -18.578 -13.375 1 91.06 110 SER B N 1
ATOM 2219 C CA . SER B 1 110 ? -17 -19.203 -12.312 1 91.06 110 SER B CA 1
ATOM 2220 C C . SER B 1 110 ? -17.062 -18.391 -11.023 1 91.06 110 SER B C 1
ATOM 2222 O O . SER B 1 110 ? -17.359 -17.188 -11.062 1 91.06 110 SER B O 1
ATOM 2224 N N . MET B 1 111 ? -16.875 -19.016 -9.867 1 92.88 111 MET B N 1
ATOM 2225 C CA . MET B 1 111 ? -16.844 -18.344 -8.57 1 92.88 111 MET B CA 1
ATOM 2226 C C . MET B 1 111 ? -15.766 -17.266 -8.539 1 92.88 111 MET B C 1
ATOM 2228 O O . MET B 1 111 ? -15.984 -16.172 -8.008 1 92.88 111 MET B O 1
ATOM 2232 N N . VAL B 1 112 ? -14.633 -17.594 -9.109 1 94.25 112 VAL B N 1
ATOM 2233 C CA . VAL B 1 112 ? -13.531 -16.641 -9.164 1 94.25 112 VAL B CA 1
ATOM 2234 C C . VAL B 1 112 ? -13.977 -15.383 -9.914 1 94.25 112 VAL B C 1
ATOM 2236 O O . VAL B 1 112 ? -13.758 -14.266 -9.445 1 94.25 112 VAL B O 1
ATOM 2239 N N . SER B 1 113 ? -14.656 -15.555 -11.086 1 95.62 113 SER B N 1
ATOM 2240 C CA . SER B 1 113 ? -15.133 -14.422 -11.875 1 95.62 113 SER B CA 1
ATOM 2241 C C . SER B 1 113 ? -16.141 -13.594 -11.094 1 95.62 113 SER B C 1
ATOM 2243 O O . SER B 1 113 ? -16.125 -12.359 -11.156 1 95.62 113 SER B O 1
ATOM 2245 N N . LYS B 1 114 ? -17 -14.242 -10.352 1 96.88 114 LYS B N 1
ATOM 2246 C CA . LYS B 1 114 ? -18.016 -13.547 -9.586 1 96.88 114 LYS B CA 1
ATOM 2247 C C . LYS B 1 114 ? -17.406 -12.734 -8.445 1 96.88 114 LYS B C 1
ATOM 2249 O O . LYS B 1 114 ? -17.844 -11.625 -8.156 1 96.88 114 LYS B O 1
ATOM 2254 N N . VAL B 1 115 ? -16.453 -13.312 -7.793 1 97.62 115 VAL B N 1
ATOM 2255 C CA . VAL B 1 115 ? -15.773 -12.617 -6.703 1 97.62 115 VAL B CA 1
ATOM 2256 C C . VAL B 1 115 ? -15.023 -11.406 -7.25 1 97.62 115 VAL B C 1
ATOM 2258 O O . VAL B 1 115 ? -15.07 -10.32 -6.664 1 97.62 115 VAL B O 1
ATOM 2261 N N . LEU B 1 116 ? -14.344 -11.594 -8.375 1 97.81 116 LEU B N 1
ATOM 2262 C CA . LEU B 1 116 ? -13.617 -10.484 -8.984 1 97.81 116 LEU B CA 1
ATOM 2263 C C . LEU B 1 116 ? -14.57 -9.391 -9.438 1 97.81 116 LEU B C 1
ATOM 2265 O O . LEU B 1 116 ? -14.258 -8.203 -9.328 1 97.81 116 LEU B O 1
ATOM 2269 N N . LEU B 1 117 ? -15.734 -9.781 -9.945 1 98.12 117 LEU B N 1
ATOM 2270 C CA . LEU B 1 117 ? -16.75 -8.797 -10.344 1 98.12 117 LEU B CA 1
ATOM 2271 C C . LEU B 1 117 ? -17.266 -8.039 -9.133 1 98.12 117 LEU B C 1
ATOM 2273 O O . LEU B 1 117 ? -17.438 -6.816 -9.188 1 98.12 117 LEU B O 1
ATOM 2277 N N . ALA B 1 118 ? -17.562 -8.742 -8.094 1 98.69 118 ALA B N 1
ATOM 2278 C CA . ALA B 1 118 ? -18.016 -8.094 -6.867 1 98.69 118 ALA B CA 1
ATOM 2279 C C . ALA B 1 118 ? -16.984 -7.109 -6.344 1 98.69 118 ALA B C 1
ATOM 2281 O O . ALA B 1 118 ? -17.328 -6.027 -5.863 1 98.69 118 ALA B O 1
ATOM 2282 N N . ASN B 1 119 ? -15.711 -7.547 -6.367 1 98.88 119 ASN B N 1
ATOM 2283 C CA . ASN B 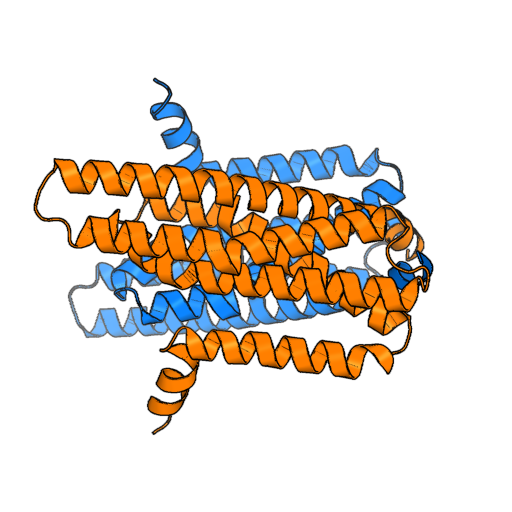1 119 ? -14.617 -6.672 -5.977 1 98.88 119 ASN B CA 1
ATOM 2284 C C . ASN B 1 119 ? -14.602 -5.391 -6.805 1 98.88 119 ASN B C 1
ATOM 2286 O O . ASN B 1 119 ? -14.461 -4.293 -6.258 1 98.88 119 ASN B O 1
ATOM 2290 N N . LEU B 1 120 ? -14.727 -5.531 -8.109 1 98.75 120 LEU B N 1
ATOM 2291 C CA . LEU B 1 120 ? -14.75 -4.387 -9.008 1 98.75 120 LEU B CA 1
ATOM 2292 C C . LEU B 1 120 ? -15.945 -3.479 -8.703 1 98.75 120 LEU B C 1
ATOM 2294 O O . LEU B 1 120 ? -15.789 -2.258 -8.625 1 98.75 120 LEU B O 1
ATOM 2298 N N . LEU B 1 121 ? -17.109 -4.031 -8.508 1 98.75 121 LEU B N 1
ATOM 2299 C CA . LEU B 1 121 ? -18.312 -3.25 -8.234 1 98.75 121 LEU B CA 1
ATOM 2300 C C . LEU B 1 121 ? -18.188 -2.49 -6.918 1 98.75 121 LEU B C 1
ATOM 2302 O O . LEU B 1 121 ? -18.625 -1.343 -6.812 1 98.75 121 LEU B O 1
ATOM 2306 N N . GLY B 1 122 ? -17.609 -3.148 -5.926 1 98.81 122 GLY B N 1
ATOM 2307 C CA . GLY B 1 122 ? -17.359 -2.461 -4.668 1 98.81 122 GLY B CA 1
ATOM 2308 C C . GLY B 1 122 ? -16.422 -1.274 -4.816 1 98.81 122 GLY B C 1
ATOM 2309 O O . GLY B 1 122 ? -16.688 -0.202 -4.266 1 98.81 122 GLY B O 1
ATOM 2310 N N . ASN B 1 123 ? -15.336 -1.48 -5.535 1 98.56 123 ASN B N 1
ATOM 2311 C CA . ASN B 1 123 ? -14.398 -0.388 -5.754 1 98.56 123 ASN B CA 1
ATOM 2312 C C . ASN B 1 123 ? -15.031 0.744 -6.559 1 98.56 123 ASN B C 1
ATOM 2314 O O . ASN B 1 123 ? -14.773 1.919 -6.293 1 98.56 123 ASN B O 1
ATOM 2318 N N . VAL B 1 124 ? -15.859 0.424 -7.527 1 98.19 124 VAL B N 1
ATOM 2319 C CA . VAL B 1 124 ? -16.562 1.429 -8.32 1 98.19 124 VAL B CA 1
ATOM 2320 C C . VAL B 1 124 ? -17.531 2.201 -7.434 1 98.19 124 VAL B C 1
ATOM 2322 O O . VAL B 1 124 ? -17.672 3.42 -7.562 1 98.19 124 VAL B O 1
ATOM 2325 N N . LEU B 1 125 ? -18.219 1.49 -6.578 1 98.56 125 LEU B N 1
ATOM 2326 C CA . LEU B 1 125 ? -19.141 2.131 -5.641 1 98.56 125 LEU B CA 1
ATOM 2327 C C . LEU B 1 125 ? -18.406 3.121 -4.746 1 98.56 125 LEU B C 1
ATOM 2329 O O . LEU B 1 125 ? -18.859 4.246 -4.551 1 98.56 125 LEU B O 1
ATOM 2333 N N . ASN B 1 126 ? -17.297 2.727 -4.227 1 98.12 126 ASN B N 1
ATOM 2334 C CA . ASN B 1 126 ? -16.484 3.625 -3.402 1 98.12 126 ASN B CA 1
ATOM 2335 C C . ASN B 1 126 ? -16.016 4.84 -4.195 1 98.12 126 ASN B C 1
ATOM 2337 O O . ASN B 1 126 ? -16.219 5.98 -3.777 1 98.12 126 ASN B O 1
ATOM 2341 N N . THR B 1 127 ? -15.492 4.586 -5.293 1 96.94 127 THR B N 1
ATOM 2342 C CA . THR B 1 127 ? -14.867 5.625 -6.105 1 96.94 127 THR B CA 1
ATOM 2343 C C . THR B 1 127 ? -15.914 6.578 -6.672 1 96.94 127 THR B C 1
ATOM 2345 O O . THR B 1 127 ? -15.695 7.789 -6.723 1 96.94 127 THR B O 1
ATOM 2348 N N . GLY B 1 128 ? -17 6.094 -7.051 1 96.38 128 GLY B N 1
ATOM 2349 C CA . GLY B 1 128 ? -17.969 6.883 -7.797 1 96.38 128 GLY B CA 1
ATOM 2350 C C . GLY B 1 128 ? -19.047 7.504 -6.914 1 96.38 128 GLY B C 1
ATOM 2351 O O . GLY B 1 128 ? -19.703 8.461 -7.32 1 96.38 128 GLY B O 1
ATOM 2352 N N . LEU B 1 129 ? -19.219 6.949 -5.754 1 97.94 129 LEU B N 1
ATOM 2353 C CA . LEU B 1 129 ? -20.344 7.43 -4.957 1 97.94 129 LEU B CA 1
ATOM 2354 C C . LEU B 1 129 ? -19.922 7.703 -3.52 1 97.94 129 LEU B C 1
ATOM 2356 O O . LEU B 1 129 ? -20.062 8.828 -3.029 1 97.94 129 LEU B O 1
ATOM 2360 N N . LEU B 1 130 ? -19.344 6.77 -2.807 1 98.44 130 LEU B N 1
ATOM 2361 C CA . LEU B 1 130 ? -19.141 6.859 -1.364 1 98.44 130 LEU B CA 1
ATOM 2362 C C . LEU B 1 130 ? -18.062 7.879 -1.024 1 98.44 130 LEU B C 1
ATOM 2364 O O . LEU B 1 130 ? -18.234 8.703 -0.122 1 98.44 130 LEU B O 1
ATOM 2368 N N . PHE B 1 131 ? -16.969 7.828 -1.763 1 96.75 131 PHE B N 1
ATOM 2369 C CA . PHE B 1 131 ? -15.891 8.781 -1.494 1 96.75 131 PHE B CA 1
ATOM 2370 C C . PHE B 1 131 ? -16.344 10.203 -1.794 1 96.75 131 PHE B C 1
ATOM 2372 O O . PHE B 1 131 ? -16.188 11.102 -0.96 1 96.75 131 PHE B O 1
ATOM 2379 N N . PRO B 1 132 ? -16.984 10.469 -2.949 1 97.12 132 PRO B N 1
ATOM 2380 C CA . PRO B 1 132 ? -17.469 11.828 -3.205 1 97.12 132 PRO B CA 1
ATOM 2381 C C . PRO B 1 132 ? -18.453 12.312 -2.141 1 97.12 132 PRO B C 1
ATOM 2383 O O . PRO B 1 132 ? -18.422 13.484 -1.759 1 97.12 132 PRO B O 1
ATOM 2386 N N . LYS B 1 133 ? -19.297 11.445 -1.645 1 97.94 133 LYS B N 1
ATOM 2387 C CA . LYS B 1 133 ? -20.25 11.828 -0.61 1 97.94 133 LYS B CA 1
ATOM 2388 C C . LYS B 1 133 ? -19.531 12.156 0.7 1 97.94 133 LYS B C 1
ATOM 2390 O O . LYS B 1 133 ? -19.922 13.086 1.407 1 97.94 133 LYS B O 1
ATOM 2395 N N . GLN B 1 134 ? -18.484 11.398 1.059 1 98 134 GLN B N 1
ATOM 2396 C CA . GLN B 1 134 ? -17.688 11.68 2.24 1 98 134 GLN B CA 1
ATOM 2397 C C . GLN B 1 134 ? -17 13.039 2.129 1 98 134 GLN B C 1
ATOM 2399 O O . GLN B 1 134 ? -17.047 13.852 3.061 1 98 134 GLN B O 1
ATOM 2404 N N . ILE B 1 135 ? -16.438 13.242 0.983 1 97.12 135 ILE B N 1
ATOM 2405 C CA . ILE B 1 135 ? -15.664 14.469 0.764 1 97.12 135 ILE B CA 1
ATOM 2406 C C . ILE B 1 135 ? -16.594 15.672 0.791 1 97.12 135 ILE B C 1
ATOM 2408 O O . ILE B 1 135 ? -16.266 16.703 1.377 1 97.12 135 ILE B O 1
ATOM 2412 N N . SER B 1 136 ? -17.766 15.523 0.199 1 97.38 136 SER B N 1
ATOM 2413 C CA . SER B 1 136 ? -18.75 16.594 0.218 1 97.38 136 SER B CA 1
ATOM 2414 C C . SER B 1 136 ? -19.219 16.891 1.641 1 97.38 136 SER B C 1
ATOM 2416 O O . SER B 1 136 ? -19.359 18.062 2.02 1 97.38 136 SER B O 1
ATOM 2418 N N . ALA B 1 137 ? -19.469 15.867 2.402 1 97.81 137 ALA B N 1
ATOM 2419 C CA . ALA B 1 137 ? -19.906 16.047 3.787 1 97.81 137 ALA B CA 1
ATOM 2420 C C . ALA B 1 137 ? -18.828 16.766 4.598 1 97.81 137 ALA B C 1
ATOM 2422 O O . ALA B 1 137 ? -19.125 17.641 5.418 1 97.81 137 ALA B O 1
ATOM 2423 N N . LEU B 1 138 ? -17.578 16.453 4.406 1 97.12 138 LEU B N 1
ATOM 2424 C CA . LEU B 1 138 ? -16.469 17.109 5.098 1 97.12 138 LEU B CA 1
ATOM 2425 C C . LEU B 1 138 ? -16.375 18.578 4.719 1 97.12 138 LEU B C 1
ATOM 2427 O O . LEU B 1 138 ? -16.125 19.438 5.578 1 97.12 138 LEU B O 1
ATOM 2431 N N . ALA B 1 139 ? -16.562 18.844 3.451 1 96.25 139 ALA B N 1
ATOM 2432 C CA . ALA B 1 139 ? -16.531 20.234 2.986 1 96.25 139 ALA B CA 1
ATOM 2433 C C . ALA B 1 139 ? -17.656 21.047 3.607 1 96.25 139 ALA B C 1
ATOM 2435 O O . ALA B 1 139 ? -17.453 22.188 4.023 1 96.25 139 ALA B O 1
ATOM 2436 N N . GLN B 1 140 ? -18.797 20.438 3.672 1 96.75 140 GLN B N 1
ATOM 2437 C CA . GLN B 1 140 ? -19.953 21.109 4.258 1 96.75 140 GLN B CA 1
ATOM 2438 C C . GLN B 1 140 ? -19.75 21.328 5.754 1 96.75 140 GLN B C 1
ATOM 2440 O O . GLN B 1 140 ? -20.172 22.359 6.297 1 96.75 140 GLN B O 1
ATOM 2445 N N . MET B 1 141 ? -19.172 20.359 6.379 1 96.5 141 MET B N 1
ATOM 2446 C CA . MET B 1 141 ? -18.891 20.484 7.805 1 96.5 141 MET B CA 1
ATOM 2447 C C . MET B 1 141 ? -17.953 21.656 8.07 1 96.5 141 MET B C 1
ATOM 2449 O O . MET B 1 141 ? -18.156 22.422 9.008 1 96.5 141 MET B O 1
ATOM 2453 N N . ARG B 1 142 ? -16.953 21.766 7.238 1 94 142 ARG B N 1
ATOM 2454 C CA . ARG B 1 142 ? -15.953 22.828 7.359 1 94 142 ARG B CA 1
ATOM 2455 C C . ARG B 1 142 ? -16.594 24.188 7.148 1 94 142 ARG B C 1
ATOM 2457 O O . ARG B 1 142 ? -16.219 25.156 7.816 1 94 142 ARG B O 1
ATOM 2464 N N . ASP B 1 143 ? -17.578 24.25 6.328 1 94.75 143 ASP B N 1
ATOM 2465 C CA . ASP B 1 143 ? -18.188 25.516 5.941 1 94.75 143 ASP B CA 1
ATOM 2466 C C . ASP B 1 143 ? -19.344 25.875 6.871 1 94.75 143 ASP B C 1
ATOM 2468 O O . ASP B 1 143 ? -19.844 27 6.848 1 94.75 143 ASP B O 1
ATOM 2472 N N . ALA B 1 144 ? -19.766 24.906 7.641 1 96.25 144 ALA B N 1
ATOM 2473 C CA . ALA B 1 144 ? -20.922 25.125 8.516 1 96.25 144 ALA B CA 1
ATOM 2474 C C . ALA B 1 144 ? -20.594 26.172 9.57 1 96.25 144 ALA B C 1
ATOM 2476 O O . ALA B 1 144 ? -19.5 26.203 10.117 1 96.25 144 ALA B O 1
ATOM 2477 N N . THR B 1 145 ? -21.594 26.984 9.891 1 95.25 145 THR B N 1
ATOM 2478 C CA . THR B 1 145 ? -21.375 28.094 10.805 1 95.25 145 THR B CA 1
ATOM 2479 C C . THR B 1 145 ? -22.047 27.828 12.156 1 95.25 145 THR B C 1
ATOM 2481 O O . THR B 1 145 ? -21.766 28.516 13.141 1 95.25 145 THR B O 1
ATOM 2484 N N . ASN B 1 146 ? -22.938 26.828 12.258 1 96.31 146 ASN B N 1
ATOM 2485 C CA . ASN B 1 146 ? -23.562 26.484 13.523 1 96.31 146 ASN B CA 1
ATOM 2486 C C . ASN B 1 146 ? -23.312 25.031 13.914 1 96.31 146 ASN B C 1
ATOM 2488 O O . ASN B 1 146 ? -23.078 24.188 13.039 1 96.31 146 ASN B O 1
ATOM 2492 N N . ASP B 1 147 ? -23.438 24.781 15.156 1 96.44 147 ASP B N 1
ATOM 2493 C CA . ASP B 1 147 ? -23.047 23.5 15.727 1 96.44 147 ASP B CA 1
ATOM 2494 C C . ASP B 1 147 ? -24 22.391 15.281 1 96.44 147 ASP B C 1
ATOM 2496 O O . ASP B 1 147 ? -23.578 21.234 15.117 1 96.44 147 ASP B O 1
ATOM 2500 N N . ASP B 1 148 ? -25.141 22.734 15.125 1 97.25 148 ASP B N 1
ATOM 2501 C CA . ASP B 1 148 ? -26.109 21.719 14.711 1 97.25 148 ASP B CA 1
ATOM 2502 C C . ASP B 1 148 ? -25.781 21.203 13.312 1 97.25 148 ASP B C 1
ATOM 2504 O O . ASP B 1 148 ? -25.828 20 13.07 1 97.25 148 ASP B O 1
ATOM 2508 N N . ASP B 1 149 ? -25.562 22.062 12.422 1 96.94 149 ASP B N 1
ATOM 2509 C CA . ASP B 1 149 ? -25.188 21.672 11.07 1 96.94 149 ASP B CA 1
ATOM 2510 C C . ASP B 1 149 ? -23.875 20.875 11.078 1 96.94 149 ASP B C 1
ATOM 2512 O O . ASP B 1 149 ? -23.75 19.875 10.359 1 96.94 149 ASP B O 1
ATOM 2516 N N . LYS B 1 150 ? -22.891 21.344 11.805 1 97.44 150 LYS B N 1
ATOM 2517 C CA . LYS B 1 150 ? -21.625 20.609 11.906 1 97.44 150 LYS B CA 1
ATOM 2518 C C . LYS B 1 150 ? -21.875 19.172 12.352 1 97.44 150 LYS B C 1
ATOM 2520 O O . LYS B 1 150 ? -21.297 18.234 11.781 1 97.44 150 LYS B O 1
ATOM 2525 N N . ALA B 1 151 ? -22.734 19.078 13.352 1 97.62 151 ALA B N 1
ATOM 2526 C CA . ALA B 1 151 ? -23.047 17.75 13.883 1 97.62 151 ALA B CA 1
ATOM 2527 C C . ALA B 1 151 ? -23.734 16.891 12.82 1 97.62 151 ALA B C 1
ATOM 2529 O O . ALA B 1 151 ? -23.469 15.688 12.727 1 97.62 151 ALA B O 1
ATOM 2530 N N . ARG B 1 152 ? -24.594 17.469 12.133 1 97.62 152 ARG B N 1
ATOM 2531 C CA . ARG B 1 152 ? -25.328 16.75 11.086 1 97.62 152 ARG B CA 1
ATOM 2532 C C . ARG B 1 152 ? -24.375 16.25 10 1 97.62 152 ARG B C 1
ATOM 2534 O O . ARG B 1 152 ? -24.453 15.102 9.578 1 97.62 152 ARG B O 1
ATOM 2541 N N . PHE B 1 153 ? -23.516 17.062 9.539 1 97.94 153 PHE B N 1
ATOM 2542 C CA . PHE B 1 153 ? -22.594 16.672 8.477 1 97.94 153 PHE B CA 1
ATOM 2543 C C . PHE B 1 153 ? -21.578 15.672 8.992 1 97.94 153 PHE B C 1
ATOM 2545 O O . PHE B 1 153 ? -21.141 14.789 8.25 1 97.94 153 PHE B O 1
ATOM 2552 N N . ARG B 1 154 ? -21.203 15.812 10.25 1 97.5 154 ARG B N 1
ATOM 2553 C CA . ARG B 1 154 ? -20.344 14.805 10.859 1 97.5 154 ARG B CA 1
ATOM 2554 C C . ARG B 1 154 ? -21.016 13.43 10.836 1 97.5 154 ARG B C 1
ATOM 2556 O O . ARG B 1 154 ? -20.359 12.422 10.555 1 97.5 154 ARG B O 1
ATOM 2563 N N . LYS B 1 155 ? -22.266 13.461 11.164 1 98.25 155 LYS B N 1
ATOM 2564 C CA . LYS B 1 155 ? -23.016 12.219 11.148 1 98.25 155 LYS B CA 1
ATOM 2565 C C . LYS B 1 155 ? -23.125 11.664 9.727 1 98.25 155 LYS B C 1
ATOM 2567 O O . LYS B 1 155 ? -23.016 10.453 9.516 1 98.25 155 LYS B O 1
ATOM 2572 N N . THR B 1 156 ? -23.391 12.5 8.805 1 98.19 156 THR B N 1
ATOM 2573 C CA . THR B 1 156 ? -23.453 12.102 7.406 1 98.19 156 THR B CA 1
ATOM 2574 C C . THR B 1 156 ? -22.125 11.508 6.949 1 98.19 156 THR B C 1
ATOM 2576 O O . THR B 1 156 ? -22.094 10.453 6.312 1 98.19 156 THR B O 1
ATOM 2579 N N . PHE B 1 157 ? -21.016 12.211 7.301 1 98.19 157 PHE B N 1
ATOM 2580 C CA . PHE B 1 157 ? -19.688 11.688 6.988 1 98.19 157 PHE B CA 1
ATOM 2581 C C . PHE B 1 157 ? -19.5 10.305 7.605 1 98.19 157 PHE B C 1
ATOM 2583 O O . PHE B 1 157 ? -19.031 9.383 6.938 1 98.19 157 PHE B O 1
ATOM 2590 N N . GLY B 1 158 ? -19.812 10.172 8.836 1 98.06 158 GLY B N 1
ATOM 2591 C CA . GLY B 1 158 ? -19.641 8.914 9.539 1 98.06 158 GLY B CA 1
ATOM 2592 C C . GLY B 1 158 ? -20.375 7.758 8.891 1 98.06 158 GLY B C 1
ATOM 2593 O O . GLY B 1 158 ? -19.859 6.637 8.828 1 98.06 158 GLY B O 1
ATOM 2594 N N . MET B 1 159 ? -21.547 8.039 8.469 1 98.44 159 MET B N 1
ATOM 2595 C CA . MET B 1 159 ? -22.359 7.012 7.812 1 98.44 159 MET B CA 1
ATOM 2596 C C . MET B 1 159 ? -21.703 6.547 6.516 1 98.44 159 MET B C 1
ATOM 2598 O O . MET B 1 159 ? -21.484 5.352 6.32 1 98.44 159 MET B O 1
ATOM 2602 N N . PHE B 1 160 ? -21.359 7.453 5.668 1 98.31 160 PHE B N 1
ATOM 2603 C CA . PHE B 1 160 ? -20.766 7.094 4.383 1 98.31 160 PHE B CA 1
ATOM 2604 C C . PHE B 1 160 ? -19.375 6.52 4.566 1 98.31 160 PHE B C 1
ATOM 2606 O O . PHE B 1 160 ? -18.969 5.625 3.824 1 98.31 160 PHE B O 1
ATOM 2613 N N . HIS B 1 161 ? -18.609 7.066 5.504 1 98 161 HIS B N 1
ATOM 2614 C CA . HIS B 1 161 ? -17.297 6.512 5.812 1 98 161 HIS B CA 1
ATOM 2615 C C . HIS B 1 161 ? -17.406 5.066 6.281 1 98 161 HIS B C 1
ATOM 2617 O O . HIS B 1 161 ? -16.641 4.207 5.84 1 98 161 HIS B O 1
ATOM 2623 N N . GLY B 1 162 ? -18.375 4.777 7.188 1 98.31 162 GLY B N 1
ATOM 2624 C CA . GLY B 1 162 ? -18.594 3.424 7.672 1 98.31 162 GLY B CA 1
ATOM 2625 C C . GLY B 1 162 ? -18.922 2.443 6.566 1 98.31 162 GLY B C 1
ATOM 2626 O O . GLY B 1 162 ? -18.391 1.339 6.516 1 98.31 162 GLY B O 1
ATOM 2627 N N . ILE B 1 163 ? -19.828 2.799 5.68 1 98.69 163 ILE B N 1
ATOM 2628 C CA . ILE B 1 163 ? -20.203 1.945 4.559 1 98.69 163 ILE B CA 1
ATOM 2629 C C . ILE B 1 163 ? -19.016 1.744 3.633 1 98.69 163 ILE B C 1
ATOM 2631 O O . ILE B 1 163 ? -18.75 0.625 3.186 1 98.69 163 ILE B O 1
ATOM 2635 N N . SER B 1 164 ? -18.281 2.822 3.352 1 98.69 164 SER B N 1
ATOM 2636 C CA . SER B 1 164 ? -17.109 2.738 2.484 1 98.69 164 SER B CA 1
ATOM 2637 C C . SER B 1 164 ? -16.047 1.812 3.07 1 98.69 164 SER B C 1
ATOM 2639 O O . SER B 1 164 ? -15.391 1.073 2.338 1 98.69 164 SER B O 1
ATOM 2641 N N . MET B 1 165 ? -15.867 1.857 4.379 1 98.44 165 MET B N 1
ATOM 2642 C CA . MET B 1 165 ? -14.914 0.973 5.047 1 98.44 165 MET B CA 1
ATOM 2643 C C . MET B 1 165 ? -15.344 -0.485 4.91 1 98.44 165 MET B C 1
ATOM 2645 O O . MET B 1 165 ? -14.5 -1.367 4.719 1 98.44 165 MET B O 1
ATOM 2649 N N . LEU B 1 166 ? -16.641 -0.706 5.047 1 98.56 166 LEU B N 1
ATOM 2650 C CA . LEU B 1 166 ? -17.141 -2.066 4.895 1 98.56 166 LEU B CA 1
ATOM 2651 C C . LEU B 1 166 ? -16.875 -2.586 3.484 1 98.56 166 LEU B C 1
ATOM 2653 O O . LEU B 1 166 ? -16.453 -3.73 3.309 1 98.56 166 LEU B O 1
ATOM 2657 N N . VAL B 1 167 ? -17.125 -1.765 2.516 1 98.75 167 VAL B N 1
ATOM 2658 C CA . VAL B 1 167 ? -16.859 -2.121 1.126 1 98.75 167 VAL B CA 1
ATOM 2659 C C . VAL B 1 167 ? -15.375 -2.383 0.935 1 98.75 167 VAL B C 1
ATOM 2661 O O . VAL B 1 167 ? -14.984 -3.363 0.297 1 98.75 167 VAL B O 1
ATOM 2664 N N . ASN B 1 168 ? -14.562 -1.535 1.5 1 98.62 168 ASN B N 1
ATOM 2665 C CA . ASN B 1 168 ? -13.117 -1.687 1.385 1 98.62 168 ASN B CA 1
ATOM 2666 C C . ASN B 1 168 ? -12.633 -2.969 2.059 1 98.62 168 ASN B C 1
ATOM 2668 O O . ASN B 1 168 ? -11.781 -3.678 1.514 1 98.62 168 ASN B O 1
ATOM 2672 N N . PHE B 1 169 ? -13.125 -3.264 3.219 1 98.69 169 PHE B N 1
ATOM 2673 C CA . PHE B 1 169 ? -12.703 -4.465 3.934 1 98.69 169 PHE B CA 1
ATOM 2674 C C . PHE B 1 169 ? -13.156 -5.719 3.197 1 98.69 169 PHE B C 1
ATOM 2676 O O . PHE B 1 169 ? -12.469 -6.738 3.213 1 98.69 169 PHE B O 1
ATOM 2683 N N . SER B 1 170 ? -14.312 -5.629 2.59 1 98.75 170 SER B N 1
ATOM 2684 C CA . SER B 1 170 ? -14.75 -6.738 1.751 1 98.75 170 SER B CA 1
ATOM 2685 C C . SER B 1 170 ? -13.82 -6.926 0.553 1 98.75 170 SER B C 1
ATOM 2687 O O . SER B 1 170 ? -13.461 -8.055 0.212 1 98.75 170 SER B O 1
ATOM 2689 N N . ALA B 1 171 ? -13.5 -5.852 -0.111 1 98.75 171 ALA B N 1
ATOM 2690 C CA . ALA B 1 171 ? -12.555 -5.902 -1.224 1 98.75 171 ALA B CA 1
ATOM 2691 C C . ALA B 1 171 ? -11.211 -6.453 -0.772 1 98.75 171 ALA B C 1
ATOM 2693 O O . ALA B 1 171 ? -10.586 -7.242 -1.485 1 98.75 171 ALA B O 1
ATOM 2694 N N . PHE B 1 172 ? -10.758 -6.016 0.371 1 98.88 172 PHE B N 1
ATOM 2695 C CA . PHE B 1 172 ? -9.516 -6.508 0.949 1 98.88 172 PHE B CA 1
ATOM 2696 C C . PHE B 1 172 ? -9.57 -8.016 1.155 1 98.88 172 PHE B C 1
ATOM 2698 O O . PHE B 1 172 ? -8.633 -8.734 0.801 1 98.88 172 PHE B O 1
ATOM 2705 N N . ALA B 1 173 ? -10.672 -8.484 1.719 1 98.75 173 ALA B N 1
ATOM 2706 C CA . ALA B 1 173 ? -10.852 -9.914 1.95 1 98.75 173 ALA B CA 1
ATOM 2707 C C . ALA B 1 173 ? -10.852 -10.688 0.634 1 98.75 173 ALA B C 1
ATOM 2709 O O . ALA B 1 173 ? -10.273 -11.773 0.545 1 98.75 173 ALA B O 1
ATOM 2710 N N . MET B 1 174 ? -11.484 -10.18 -0.358 1 98.75 174 MET B N 1
ATOM 2711 C CA . MET B 1 174 ? -11.531 -10.836 -1.662 1 98.75 174 MET B CA 1
ATOM 2712 C C . MET B 1 174 ? -10.141 -10.883 -2.295 1 98.75 174 MET B C 1
ATOM 2714 O O . MET B 1 174 ? -9.758 -11.898 -2.875 1 98.75 174 MET B O 1
ATOM 2718 N N . ASN B 1 175 ? -9.422 -9.789 -2.188 1 98.62 175 ASN B N 1
ATOM 2719 C CA . ASN B 1 175 ? -8.047 -9.797 -2.688 1 98.62 175 ASN B CA 1
ATOM 2720 C C . ASN B 1 175 ? -7.184 -10.812 -1.948 1 98.62 175 ASN B C 1
ATOM 2722 O O . ASN B 1 175 ? -6.34 -11.477 -2.555 1 98.62 175 ASN B O 1
ATOM 2726 N N . CYS B 1 176 ? -7.383 -10.906 -0.647 1 98.56 176 CYS B N 1
ATOM 2727 C CA . CYS B 1 176 ? -6.664 -11.914 0.126 1 98.56 176 CYS B CA 1
ATOM 2728 C C . CYS B 1 176 ? -6.996 -13.312 -0.366 1 98.56 176 CYS B C 1
ATOM 2730 O O . CYS B 1 176 ? -6.105 -14.156 -0.507 1 98.56 176 CYS B O 1
ATOM 2732 N N . TRP B 1 177 ? -8.258 -13.531 -0.616 1 97.75 177 TRP B N 1
ATOM 2733 C CA . TRP B 1 177 ? -8.688 -14.844 -1.096 1 97.75 177 TRP B CA 1
ATOM 2734 C C . TRP B 1 177 ? -8.07 -15.156 -2.453 1 97.75 177 TRP B C 1
ATOM 2736 O O . TRP B 1 177 ? -7.59 -16.266 -2.682 1 97.75 177 TRP B O 1
ATOM 2746 N N . MET B 1 178 ? -8.102 -14.219 -3.301 1 96.56 178 MET B N 1
ATOM 2747 C CA . MET B 1 178 ? -7.543 -14.414 -4.637 1 96.56 178 MET B CA 1
ATOM 2748 C C . MET B 1 178 ? -6.043 -14.68 -4.566 1 96.56 178 MET B C 1
ATOM 2750 O O . MET B 1 178 ? -5.531 -15.555 -5.266 1 96.56 178 MET B O 1
ATOM 2754 N N . LEU B 1 179 ? -5.34 -13.914 -3.746 1 96.75 179 LEU B N 1
ATOM 2755 C CA . LEU B 1 179 ? -3.898 -14.094 -3.627 1 96.75 179 LEU B CA 1
ATOM 2756 C C . LEU B 1 179 ? -3.568 -15.438 -2.988 1 96.75 179 LEU B C 1
ATOM 2758 O O . LEU B 1 179 ? -2.605 -16.094 -3.385 1 96.75 179 LEU B O 1
ATOM 2762 N N . SER B 1 180 ? -4.328 -15.852 -1.998 1 96.38 180 SER B N 1
ATOM 2763 C CA . SER B 1 180 ? -4.137 -17.172 -1.383 1 96.38 180 SER B CA 1
ATOM 2764 C C . SER B 1 180 ? -4.289 -18.281 -2.408 1 96.38 180 SER B C 1
ATOM 2766 O O . SER B 1 180 ? -3.625 -19.312 -2.309 1 96.38 180 SER B O 1
ATOM 2768 N N . GLY B 1 181 ? -5.148 -18.078 -3.344 1 92.62 181 GLY B N 1
ATOM 2769 C CA . GLY B 1 181 ? -5.398 -19.062 -4.379 1 92.62 181 GLY B CA 1
ATOM 2770 C C . GLY B 1 181 ? -4.199 -19.312 -5.273 1 92.62 181 GLY B C 1
ATOM 2771 O O . GLY B 1 181 ? -4.105 -20.359 -5.922 1 92.62 181 GLY B O 1
ATOM 2772 N N . VAL B 1 182 ? -3.285 -18.359 -5.25 1 92.19 182 VAL B N 1
ATOM 2773 C CA . VAL B 1 182 ? -2.111 -18.516 -6.102 1 92.19 182 VAL B CA 1
ATOM 2774 C C . VAL B 1 182 ? -1.055 -19.344 -5.375 1 92.19 182 VAL B C 1
ATOM 2776 O O . VAL B 1 182 ? -0.056 -19.75 -5.973 1 92.19 182 VAL B O 1
ATOM 2779 N N . GLY B 1 183 ? -1.257 -19.625 -4.082 1 93.06 183 GLY B N 1
ATOM 2780 C CA . GLY B 1 183 ? -0.289 -20.297 -3.227 1 93.06 183 GLY B CA 1
ATOM 2781 C C . GLY B 1 183 ? 0.134 -21.656 -3.752 1 93.06 183 GLY B C 1
ATOM 2782 O O . GLY B 1 183 ? 1.315 -22 -3.707 1 93.06 183 GLY B O 1
ATOM 2783 N N . GLY B 1 184 ? -0.843 -22.469 -4.199 1 90.69 184 GLY B N 1
ATOM 2784 C CA . GLY B 1 184 ? -0.509 -23.766 -4.766 1 90.69 184 GLY B CA 1
ATOM 2785 C C . GLY B 1 184 ? 0.406 -23.672 -5.973 1 90.69 184 GLY B C 1
ATOM 2786 O O . GLY B 1 184 ? 1.356 -24.438 -6.098 1 90.69 184 GLY B O 1
ATOM 2787 N N . SER B 1 185 ? 0.104 -22.766 -6.793 1 89.56 185 SER B N 1
ATOM 2788 C CA . SER B 1 185 ? 0.917 -22.547 -7.988 1 89.56 185 SER B CA 1
ATOM 2789 C C . SER B 1 185 ? 2.309 -22.031 -7.621 1 89.56 185 SER B C 1
ATOM 2791 O O . SER B 1 185 ? 3.295 -22.406 -8.266 1 89.56 185 SER B O 1
ATOM 2793 N N . VAL B 1 186 ? 2.391 -21.234 -6.656 1 91.06 186 VAL B N 1
ATOM 2794 C CA . VAL B 1 186 ? 3.672 -20.719 -6.184 1 91.06 186 VAL B CA 1
ATOM 2795 C C . VAL B 1 186 ? 4.508 -21.859 -5.613 1 91.06 186 VAL B C 1
ATOM 2797 O O . VAL B 1 186 ? 5.715 -21.938 -5.863 1 91.06 186 VAL B O 1
ATOM 2800 N N . ALA B 1 187 ? 3.838 -22.719 -4.891 1 92.81 187 ALA B N 1
ATOM 2801 C CA . ALA B 1 187 ? 4.547 -23.859 -4.312 1 92.81 187 ALA B CA 1
ATOM 2802 C C . ALA B 1 187 ? 5.18 -24.719 -5.402 1 92.81 187 ALA B C 1
ATOM 2804 O O . ALA B 1 187 ? 6.266 -25.281 -5.215 1 92.81 187 ALA B O 1
ATOM 2805 N N . LYS B 1 188 ? 4.559 -24.812 -6.5 1 89.88 188 LYS B N 1
ATOM 2806 C CA . LYS B 1 188 ? 5.031 -25.656 -7.598 1 89.88 188 LYS B CA 1
ATOM 2807 C C . LYS B 1 188 ? 6.199 -25 -8.328 1 89.88 188 LYS B C 1
ATOM 2809 O O . LYS B 1 188 ? 6.934 -25.672 -9.062 1 89.88 188 LYS B O 1
ATOM 2814 N N . MET B 1 189 ? 6.371 -23.828 -8.156 1 87.19 189 MET B N 1
ATOM 2815 C CA . MET B 1 189 ? 7.469 -23.094 -8.789 1 87.19 189 MET B CA 1
ATOM 2816 C C . MET B 1 189 ? 8.812 -23.547 -8.219 1 87.19 189 MET B C 1
ATOM 2818 O O . MET B 1 189 ? 9.844 -23.406 -8.867 1 87.19 189 MET B O 1
ATOM 2822 N N . PHE B 1 190 ? 8.742 -24 -7.016 1 86.56 190 PHE B N 1
ATOM 2823 C CA . PHE B 1 190 ? 9.992 -24.312 -6.336 1 86.56 190 PHE B CA 1
ATOM 2824 C C . PHE B 1 190 ? 10.133 -25.812 -6.125 1 86.56 190 PHE B C 1
ATOM 2826 O O . PHE B 1 190 ? 11.18 -26.297 -5.688 1 86.56 190 PHE B O 1
#

pLDDT: mean 90.97, std 15.92, range [25.94, 98.88]

Secondary structure (DSSP, 8-state):
-HHHHHHHHHHSHHHHHHHHHHHHHHHHHHGGGS-HHHHHHHHHHHHHHHHHHHHHIIIIIHHHHHHHS-HHHHHHHHHHHHHHHHHHHHHHHHHHHHHHHHHH-SGGGSHHHHHHHHHHHHHHHIIIIIHHHHHHHHHHHHH--SHHHHHHHHHHHHHHHHHHHHHHHHHHHHHHHHHHTTHHHHHHH-/-HHHHHHHHHHSHHHHHHHHHHHHHHHHHHGGGS-HHHHHHHHHHHHHHHHHHHHHIIIIIHHHHHHHS-HHHHHHHHHHHHHHHHHHHHHHHHHHHHHHHHHH-SGGGSHHHHHHHHHHHHHHHIIIIIHHHHHHHHHHHHH--SHHHHHHHHHHHHHHHHHHHHHHHHHHHHHHHHHHTTHHHHHHH-

Sequence (380 aa):
MGSGIFKAIFDDGYTDKILVGSITGVILAVLPKLSPPAVGAVYAFGIAIPLGMQAWVSFVAGPTMIRHLERQTFSDIQSRLFPKFGLIGTSGSMIALVAQQLLAGQGLGSMVSKVLLANLLGNVLNTGLLFPKQISALAQMRDATNDDDKARFRKTFGMFHGISMLVNFSAFAMNCWMLSGVGGSVAKMFMGSGIFKAIFDDGYTDKILVGSITGVILAVLPKLSPPAVGAVYAFGIAIPLGMQAWVSFVAGPTMIRHLERQTFSDIQSRLFPKFGLIGTSGSMIALVAQQLLAGQGLGSMVSKVLLANLLGNVLNTGLLFPKQISALAQMRDATNDDDKARFRKTFGMFHGISMLVNFSAFAMNCWMLSGVGGSVAKMF

Organism: Tigriopus californicus (NCBI:txid6832)

Solvent-accessible surface area (backbone atoms only — not comparable to full-atom values): 18577 Å² total; per-residue (Å²): 120,78,66,55,56,53,45,57,47,66,63,48,81,58,29,52,47,47,50,55,47,48,53,45,50,52,52,62,67,47,44,85,76,48,54,60,36,54,31,19,17,50,24,48,48,18,39,25,35,37,39,7,30,49,51,37,42,68,70,43,52,44,60,52,40,63,71,72,37,56,68,67,61,36,53,54,52,46,60,62,46,47,59,56,52,24,49,48,36,27,45,17,27,46,46,23,41,54,33,47,38,70,54,46,66,61,64,71,72,45,69,67,42,44,52,33,47,52,37,25,51,40,25,43,44,32,47,72,45,32,48,54,52,28,43,50,24,51,52,50,29,71,67,41,88,48,68,68,54,28,50,50,24,49,50,52,23,50,52,36,47,52,54,40,50,52,41,49,52,50,36,45,50,49,34,50,51,56,51,46,65,41,3,49,38,46,34,70,74,70,118,79,66,56,57,54,45,57,48,67,62,46,80,60,30,53,48,46,51,54,48,48,52,46,49,51,51,60,68,48,45,84,75,47,55,60,36,55,32,20,18,50,25,48,48,17,38,25,36,37,38,9,31,48,50,37,43,69,70,43,51,45,60,52,40,64,72,71,38,56,69,68,61,35,52,54,54,45,57,63,46,48,58,55,52,23,48,48,36,26,45,17,28,46,45,23,40,52,35,47,38,69,55,45,66,61,66,71,72,44,69,69,42,45,51,33,47,51,36,25,52,39,25,44,44,32,46,72,45,33,48,56,53,28,44,50,23,52,52,48,30,70,68,41,88,48,67,66,56,27,51,49,24,50,50,53,22,50,51,35,46,52,53,39,48,52,42,47,51,50,36,45,51,51,34,51,51,56,51,44,66,42,2,48,38,46,33,68,74,70

Nearest PDB structures (foldseek):
  7o3v-assembly1_I  TM=3.015E-01  e=1.591E+00  Escherichia coli
  7o3v-assembly1_I  TM=3.023E-01  e=1.955E+00  Escherichia coli

Radius of gyration: 21.49 Å; Cα contacts (8 Å, |Δi|>4): 477; chains: 2; bounding box: 50×57×57 Å